Protein AF-A0A7J4FCI5-F1 (afdb_monomer)

Nearest PDB structures (foldseek):
  8age-assembly1_A  TM=7.887E-01  e=5.408E-02  Saccharomyces cerevisiae
  6gxc-assembly1_A  TM=7.044E-01  e=2.385E-02  Campylobacter lari RM2100

Solvent-accessible surface area (backbone atoms only — not comparable to full-atom values): 11255 Å² total; per-residue (Å²): 134,86,78,76,92,75,86,88,77,85,86,72,70,71,58,70,60,59,52,48,53,51,49,51,53,48,51,52,42,50,62,73,39,38,59,54,66,72,41,82,95,49,70,55,42,60,75,50,37,59,47,53,44,50,60,23,41,47,37,77,77,66,35,70,66,47,70,74,46,46,69,36,77,89,41,100,84,42,45,79,48,84,67,78,24,71,61,47,54,50,47,26,57,48,12,74,76,67,35,33,69,54,46,51,39,52,48,67,48,45,38,58,39,40,24,25,51,23,28,23,56,29,40,18,62,74,72,71,32,66,69,55,2,50,52,48,13,51,53,55,57,68,27,67,70,53,45,49,34,58,50,39,18,40,58,72,63,43,49,50,58,19,46,48,34,46,50,53,41,33,48,57,46,38,78,73,40,94,47,64,68,48,45,52,50,37,49,53,53,49,49,53,48,50,64,54,45,54,70,68,67,77,78,114

Foldseek 3Di:
DDPPPDDPDDDDDVPPVLVVLLVVQLVVLCVVLVCLQPPPPDWQAADQRVVLLCLLCVCVVVNPVVLVDLWDPPDPVIDRHLQNAPVSVVLNVVCVVPHSSNSSSVLLSLLLSLLLVLQLLQQCVVVVHNVRSSVRSVCLSPPPVLVVCSRNVVSLVSLCSNLVSVLNSLVVVVVVDPPVVSVVVSVVSVVSNCRNNVVVVVVD

Radius of gyration: 19.37 Å; Cα contacts (8 Å, |Δi|>4): 202; chains: 1; bounding box: 52×34×60 Å

Structure (mmCIF, N/CA/C/O backbone):
data_AF-A0A7J4FCI5-F1
#
_entry.id   AF-A0A7J4FCI5-F1
#
loop_
_atom_site.group_PDB
_atom_site.id
_atom_site.type_symbol
_atom_site.label_atom_id
_atom_site.label_alt_id
_atom_site.label_comp_id
_atom_site.label_asym_id
_atom_site.label_entity_id
_atom_site.label_seq_id
_atom_site.pdbx_PDB_ins_code
_atom_site.Cartn_x
_atom_site.Cartn_y
_atom_site.Cartn_z
_atom_site.occupancy
_atom_site.B_iso_or_equiv
_atom_site.auth_seq_id
_atom_site.auth_comp_id
_atom_site.auth_asym_id
_atom_site.auth_atom_id
_atom_site.pdbx_PDB_model_num
ATOM 1 N N . MET A 1 1 ? -19.396 -11.328 36.679 1.00 40.88 1 MET A N 1
ATOM 2 C CA . MET A 1 1 ? -18.803 -10.255 35.848 1.00 40.88 1 MET A CA 1
ATOM 3 C C . MET A 1 1 ? -19.646 -10.065 34.594 1.00 40.88 1 MET A C 1
ATOM 5 O O . MET A 1 1 ? -19.636 -10.922 33.721 1.00 40.88 1 MET A O 1
ATOM 9 N N . ARG A 1 2 ? -20.447 -8.994 34.538 1.00 34.03 2 ARG A N 1
ATOM 10 C CA . ARG A 1 2 ? -21.302 -8.669 33.386 1.00 34.03 2 ARG A CA 1
ATOM 11 C C . ARG A 1 2 ? -20.431 -8.062 32.281 1.00 34.03 2 ARG A C 1
ATOM 13 O O . ARG A 1 2 ? -19.994 -6.924 32.417 1.00 34.03 2 ARG A O 1
ATOM 20 N N . ARG A 1 3 ? -20.164 -8.807 31.203 1.00 40.53 3 ARG A N 1
ATOM 21 C CA . ARG A 1 3 ? -19.638 -8.223 29.960 1.00 40.53 3 ARG A CA 1
ATOM 22 C C . ARG A 1 3 ? -20.754 -7.374 29.357 1.00 40.53 3 ARG A C 1
ATOM 24 O O . ARG A 1 3 ? -21.741 -7.912 28.866 1.00 40.53 3 ARG A O 1
ATOM 31 N N . GLY A 1 4 ? -20.620 -6.055 29.479 1.00 36.16 4 GLY A N 1
ATOM 32 C CA . GLY A 1 4 ? -21.498 -5.103 28.816 1.00 36.16 4 GLY A CA 1
ATOM 33 C C . GLY A 1 4 ? -21.511 -5.385 27.318 1.00 36.16 4 GLY A C 1
ATOM 34 O O . GLY A 1 4 ? -20.468 -5.373 26.668 1.00 36.16 4 GLY A O 1
ATOM 35 N N . SER A 1 5 ? -22.697 -5.672 26.791 1.00 41.78 5 SER A N 1
ATOM 36 C CA . SER A 1 5 ? -22.960 -5.802 25.366 1.00 41.78 5 SER A CA 1
ATOM 37 C C . SER A 1 5 ? -22.882 -4.420 24.716 1.00 41.78 5 SER A C 1
ATOM 39 O O . SER A 1 5 ? -23.889 -3.744 24.515 1.00 41.78 5 SER A O 1
ATOM 41 N N . VAL A 1 6 ? -21.670 -3.982 24.410 1.00 50.53 6 VAL A N 1
ATOM 42 C CA . VAL A 1 6 ? -21.413 -2.900 23.461 1.00 50.53 6 VAL A CA 1
ATOM 43 C C . VAL A 1 6 ? -20.781 -3.570 22.246 1.00 50.53 6 VAL A C 1
ATOM 45 O O . VAL A 1 6 ? -19.964 -4.464 22.417 1.00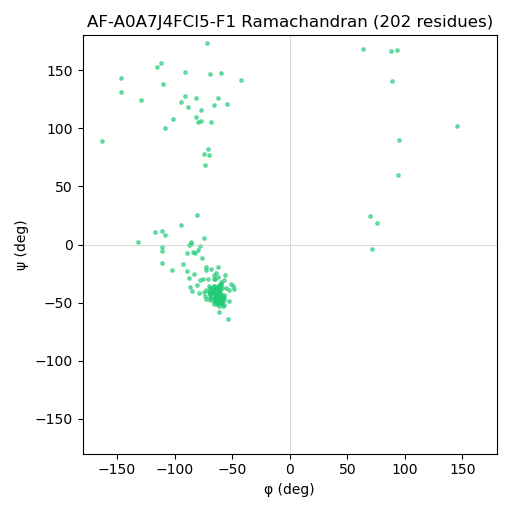 50.53 6 VAL A O 1
ATOM 48 N N . PHE A 1 7 ? -21.181 -3.159 21.042 1.00 47.22 7 PHE A N 1
ATOM 49 C CA . PHE A 1 7 ? -20.847 -3.747 19.732 1.00 47.22 7 PHE A CA 1
ATOM 50 C C . PHE A 1 7 ? -21.840 -4.772 19.173 1.00 47.22 7 PHE A C 1
ATOM 52 O O . PHE A 1 7 ? -21.499 -5.885 18.784 1.00 47.22 7 PHE A O 1
ATOM 59 N N . ARG A 1 8 ? -23.078 -4.311 18.982 1.00 41.62 8 ARG A N 1
ATOM 60 C CA . ARG A 1 8 ? -23.853 -4.665 17.788 1.00 41.62 8 ARG A CA 1
ATOM 61 C C . ARG A 1 8 ? -23.964 -3.439 16.886 1.00 41.62 8 ARG A C 1
ATOM 63 O O . ARG A 1 8 ? -24.796 -2.580 17.135 1.00 41.62 8 ARG A O 1
ATOM 70 N N . THR A 1 9 ? -23.129 -3.402 15.854 1.00 38.59 9 THR A N 1
ATOM 71 C CA . THR A 1 9 ? -23.478 -2.907 14.512 1.00 38.59 9 THR A CA 1
ATOM 72 C C . THR A 1 9 ? -22.419 -3.414 13.541 1.00 38.59 9 THR A C 1
ATOM 74 O O . THR A 1 9 ? -21.373 -2.812 13.318 1.00 38.59 9 THR A O 1
ATOM 77 N N . ILE A 1 10 ? -22.690 -4.600 13.004 1.00 48.78 10 ILE A N 1
ATOM 78 C CA . ILE A 1 10 ? -22.153 -5.045 11.724 1.00 48.78 10 ILE A CA 1
ATOM 79 C C . ILE A 1 10 ? -23.063 -4.404 10.672 1.00 48.78 10 ILE A C 1
ATOM 81 O O . ILE A 1 10 ? -24.275 -4.572 10.753 1.00 48.78 10 ILE A O 1
ATOM 85 N N . GLY A 1 11 ? -22.489 -3.683 9.708 1.00 39.09 11 GLY A N 1
ATOM 86 C CA . GLY A 1 11 ? -23.209 -3.217 8.519 1.00 39.09 11 GLY A CA 1
ATOM 87 C C . GLY A 1 11 ? -23.758 -1.798 8.636 1.00 39.09 11 GLY A C 1
ATOM 88 O O . GLY A 1 11 ? -24.892 -1.581 9.038 1.00 39.09 11 GLY A O 1
ATOM 89 N N . GLY A 1 12 ? -22.941 -0.830 8.239 1.00 39.62 12 GLY A N 1
ATOM 90 C CA . GLY A 1 12 ? -23.342 0.561 8.106 1.00 39.62 12 GLY A CA 1
ATOM 91 C C . GLY A 1 12 ? -22.174 1.443 8.483 1.00 39.62 12 GLY A C 1
ATOM 92 O O . GLY A 1 12 ? -21.897 1.616 9.668 1.00 39.62 12 GLY A O 1
ATOM 93 N N . LEU A 1 13 ? -21.487 2.000 7.482 1.00 42.88 13 LEU A N 1
ATOM 94 C CA . LEU A 1 13 ? -20.705 3.213 7.701 1.00 42.88 13 LEU A CA 1
ATOM 95 C C . LEU A 1 13 ? -21.554 4.152 8.574 1.00 42.88 13 LEU A C 1
ATOM 97 O O . LEU A 1 13 ? -22.769 4.265 8.354 1.00 42.88 13 LEU A O 1
ATOM 101 N N . ARG A 1 14 ? -20.955 4.875 9.521 1.00 53.69 14 ARG A N 1
ATOM 102 C CA . ARG A 1 14 ? -21.611 6.077 10.063 1.00 53.69 14 ARG A CA 1
ATOM 103 C C . ARG A 1 14 ? -21.585 7.118 8.929 1.00 53.69 14 ARG A C 1
ATOM 105 O O . ARG A 1 14 ? -20.723 7.994 8.872 1.00 53.69 14 ARG A O 1
ATOM 112 N N . ALA A 1 15 ? -22.492 6.922 7.966 1.00 60.19 15 ALA A N 1
ATOM 113 C CA . ALA A 1 15 ? -22.208 6.952 6.528 1.00 60.19 15 ALA A CA 1
ATOM 114 C C . ALA A 1 15 ? -21.583 8.220 5.940 1.00 60.19 15 ALA A C 1
ATOM 116 O O . ALA A 1 15 ? -20.642 8.085 5.161 1.00 60.19 15 ALA A O 1
ATOM 117 N N . PRO A 1 16 ? -22.012 9.441 6.296 1.00 73.19 16 PRO A N 1
ATOM 118 C CA . PRO A 1 16 ? -21.487 10.620 5.619 1.00 73.19 16 PRO A CA 1
ATOM 119 C C . PRO A 1 16 ? -20.122 11.050 6.157 1.00 73.19 16 PRO A C 1
ATOM 121 O O . PRO A 1 16 ? -19.283 11.535 5.406 1.00 73.19 16 PRO A O 1
ATOM 124 N N . LYS A 1 17 ? -19.875 10.888 7.462 1.00 82.31 17 LYS A N 1
ATOM 125 C CA . LYS A 1 17 ? -18.701 11.506 8.082 1.00 82.31 17 LYS A CA 1
ATOM 126 C C . LYS A 1 17 ? -17.438 10.649 7.924 1.00 82.31 17 LYS A C 1
ATOM 128 O O . LYS A 1 17 ? -16.377 11.191 7.654 1.00 82.31 17 LYS A O 1
ATOM 133 N N . GLU A 1 18 ? -17.541 9.326 8.048 1.00 84.62 18 GLU A N 1
ATOM 134 C CA . GLU A 1 18 ? -16.409 8.419 7.769 1.00 84.62 18 GLU A CA 1
ATOM 135 C C . GLU A 1 18 ? -16.018 8.460 6.288 1.00 84.62 18 GLU A C 1
ATOM 137 O O . GLU A 1 18 ? -14.836 8.521 5.964 1.00 84.62 18 GLU A O 1
ATOM 142 N N . ALA A 1 19 ? -17.009 8.515 5.391 1.00 88.56 19 ALA A N 1
ATOM 143 C CA . ALA A 1 19 ? -16.768 8.705 3.965 1.00 88.56 19 ALA A CA 1
ATOM 144 C C . ALA A 1 19 ? -16.060 10.038 3.679 1.00 88.56 19 ALA A C 1
ATOM 146 O O . ALA A 1 19 ? -15.149 10.074 2.858 1.00 88.56 19 ALA A O 1
ATOM 147 N N . LEU A 1 20 ? -16.432 11.111 4.387 1.00 92.75 20 LEU A N 1
ATOM 148 C CA . LEU A 1 20 ? -15.755 12.401 4.280 1.00 92.75 20 LEU A CA 1
ATOM 149 C C . LEU A 1 20 ? -14.287 12.317 4.723 1.00 92.75 20 LEU A C 1
ATOM 151 O O . LEU A 1 20 ? -13.424 12.804 4.000 1.00 92.75 20 LEU A O 1
ATOM 155 N N . ASP A 1 21 ? -13.982 11.670 5.853 1.00 93.38 21 ASP A N 1
ATOM 156 C CA . ASP A 1 21 ? -12.592 11.505 6.311 1.00 93.38 21 ASP A CA 1
ATOM 157 C C . ASP A 1 21 ? -11.756 10.739 5.275 1.00 93.38 21 ASP A C 1
ATOM 159 O O . ASP A 1 21 ? -10.653 11.159 4.926 1.00 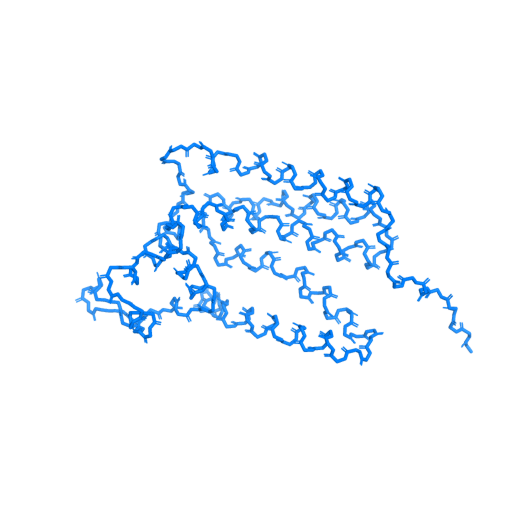93.38 21 ASP A O 1
ATOM 163 N N . ILE A 1 22 ? -12.299 9.634 4.753 1.00 93.94 22 ILE A N 1
ATOM 164 C CA . ILE A 1 22 ? -11.658 8.811 3.720 1.00 93.94 22 ILE A CA 1
ATOM 165 C C . ILE A 1 22 ? -11.445 9.625 2.441 1.00 93.94 22 ILE A C 1
ATOM 167 O O . ILE A 1 22 ? -10.365 9.561 1.851 1.00 93.94 22 ILE A O 1
ATOM 171 N N . ALA A 1 23 ? -12.440 10.409 2.020 1.00 95.38 23 ALA A N 1
ATOM 172 C CA . ALA A 1 23 ? -12.343 11.264 0.842 1.00 95.38 23 ALA A CA 1
ATOM 173 C C . ALA A 1 23 ? -11.260 12.337 1.014 1.00 95.38 23 ALA A C 1
ATOM 175 O O . ALA A 1 23 ? -10.453 12.536 0.107 1.00 95.38 23 ALA A O 1
ATOM 176 N N . ILE A 1 24 ? -11.188 12.978 2.185 1.00 96.31 24 ILE A N 1
ATOM 177 C CA . ILE A 1 24 ? -10.161 13.983 2.481 1.00 96.31 24 ILE A CA 1
ATOM 178 C C . ILE A 1 24 ? -8.768 13.342 2.505 1.00 96.31 24 ILE A C 1
ATOM 180 O O . ILE A 1 24 ? -7.857 13.868 1.870 1.00 96.31 24 ILE A O 1
ATOM 184 N N . LEU A 1 25 ? -8.591 12.195 3.170 1.00 97.06 25 LEU A N 1
ATOM 185 C CA . LEU A 1 25 ? -7.309 11.476 3.178 1.00 97.06 25 LEU A CA 1
ATOM 186 C C . LEU A 1 25 ? -6.883 11.069 1.763 1.00 97.06 25 LEU A C 1
ATOM 188 O O . LEU A 1 25 ? -5.729 11.263 1.386 1.00 97.06 25 LEU A O 1
ATOM 192 N N . SER A 1 26 ? -7.820 10.568 0.960 1.00 96.88 26 SER A N 1
ATOM 193 C CA . SER A 1 26 ? -7.559 10.191 -0.432 1.00 96.88 26 SER A CA 1
ATOM 194 C C . SER A 1 26 ? -7.152 11.401 -1.274 1.00 96.88 26 SER A C 1
ATOM 196 O O . SER A 1 26 ? -6.199 11.322 -2.049 1.00 96.88 26 SER A O 1
ATOM 198 N N . LEU A 1 27 ? -7.824 12.543 -1.088 1.00 97.00 27 LEU A N 1
ATOM 199 C CA . LEU A 1 27 ? -7.483 13.794 -1.761 1.00 97.00 27 LEU A CA 1
ATOM 200 C C . LEU A 1 27 ? -6.095 14.298 -1.347 1.00 97.00 27 LEU A C 1
ATOM 202 O O . LEU A 1 27 ? -5.318 14.708 -2.206 1.00 97.00 27 LEU A O 1
ATOM 206 N N . LEU A 1 28 ? -5.755 14.236 -0.058 1.00 96.88 28 LEU A N 1
ATOM 207 C CA . LEU A 1 28 ? -4.429 14.614 0.440 1.00 96.88 28 LEU A CA 1
ATOM 208 C C . LEU A 1 28 ? -3.329 13.750 -0.179 1.00 96.88 28 LEU A C 1
ATOM 210 O O . LEU A 1 28 ? -2.314 14.282 -0.627 1.00 96.88 28 LEU A O 1
ATOM 214 N N . VAL A 1 29 ? -3.545 12.436 -0.260 1.00 96.62 29 VAL A N 1
ATOM 215 C CA . VAL A 1 29 ? -2.613 11.514 -0.918 1.00 96.62 29 VAL A CA 1
ATOM 216 C C . VAL A 1 29 ? -2.485 11.833 -2.412 1.00 96.62 29 VAL A C 1
ATOM 218 O O . VAL A 1 29 ? -1.374 11.890 -2.935 1.00 96.62 29 VAL A O 1
ATOM 221 N N . LEU A 1 30 ? -3.592 12.124 -3.100 1.00 96.06 30 LEU A N 1
ATOM 222 C CA . LEU A 1 30 ? -3.560 12.532 -4.506 1.00 96.06 30 LEU A CA 1
ATOM 223 C C . LEU A 1 30 ? -2.774 13.838 -4.707 1.00 96.06 30 LEU A C 1
ATOM 225 O O . LEU A 1 30 ? -1.991 13.945 -5.649 1.00 96.06 30 LEU A O 1
ATOM 229 N N . VAL A 1 31 ? -2.926 14.811 -3.803 1.00 95.50 31 VAL A N 1
ATOM 230 C CA . VAL A 1 31 ? -2.144 16.057 -3.814 1.00 95.50 31 VAL A CA 1
ATOM 231 C C . VAL A 1 31 ? -0.659 15.781 -3.566 1.00 95.50 31 VAL A C 1
ATOM 233 O O . VAL A 1 31 ? 0.177 16.351 -4.270 1.00 95.50 31 VAL A O 1
ATOM 236 N N . LEU A 1 32 ? -0.326 14.896 -2.622 1.00 93.06 32 LEU A N 1
ATOM 237 C CA . LEU A 1 32 ? 1.051 14.488 -2.324 1.00 93.06 32 LEU A CA 1
ATOM 238 C C . LEU A 1 32 ? 1.721 13.841 -3.547 1.00 93.06 32 LEU A C 1
ATOM 240 O O . LEU A 1 32 ? 2.845 14.192 -3.904 1.00 93.06 32 LEU A O 1
ATOM 244 N N . CYS A 1 33 ? 1.008 12.948 -4.234 1.00 92.75 33 CYS A N 1
ATOM 245 C CA . CYS A 1 33 ? 1.514 12.207 -5.391 1.00 92.75 33 CYS A CA 1
ATOM 246 C C . CYS A 1 33 ? 1.328 12.939 -6.733 1.00 92.75 33 CYS A C 1
ATOM 248 O O . CYS A 1 33 ? 1.742 12.417 -7.770 1.00 92.75 33 CYS A O 1
ATOM 250 N N . ARG A 1 34 ? 0.741 14.147 -6.750 1.00 93.00 34 ARG A N 1
ATOM 251 C CA . ARG A 1 34 ? 0.301 14.835 -7.982 1.00 93.00 34 ARG A CA 1
ATOM 252 C C . ARG A 1 34 ? 1.390 14.954 -9.048 1.00 93.00 34 ARG A C 1
ATOM 254 O O . ARG A 1 34 ? 1.118 14.801 -10.233 1.00 93.00 34 ARG A O 1
ATOM 261 N N . ASN A 1 35 ? 2.628 15.224 -8.634 1.00 88.81 35 ASN A N 1
ATOM 262 C CA . ASN A 1 35 ? 3.726 15.436 -9.571 1.00 88.81 35 ASN A CA 1
ATOM 263 C C . ASN A 1 35 ? 4.114 14.126 -10.264 1.00 88.81 35 ASN A C 1
ATOM 265 O O . ASN A 1 35 ? 4.326 14.133 -11.468 1.00 88.81 35 ASN A O 1
ATOM 269 N N . VAL A 1 36 ? 4.144 13.010 -9.532 1.00 86.38 36 VAL A N 1
ATOM 270 C CA . VAL A 1 36 ? 4.455 11.686 -10.094 1.00 86.38 36 VAL A CA 1
ATOM 271 C C . VAL A 1 36 ? 3.323 11.191 -10.999 1.00 86.38 36 VAL A C 1
ATOM 273 O O . VAL A 1 36 ? 3.569 10.554 -12.021 1.00 86.38 36 VAL A O 1
ATOM 276 N N . LEU A 1 37 ? 2.074 11.506 -10.643 1.00 87.62 37 LEU A N 1
ATOM 277 C CA . LEU A 1 37 ? 0.895 11.085 -11.398 1.00 87.62 37 LEU A CA 1
ATOM 278 C C . LEU A 1 37 ? 0.729 11.831 -12.724 1.00 87.62 37 LEU A C 1
ATOM 280 O O . LEU A 1 37 ? 0.471 11.199 -13.749 1.00 87.62 37 LEU A O 1
ATOM 284 N N . PHE A 1 38 ? 0.856 13.160 -12.699 1.00 88.44 38 PHE A N 1
ATOM 285 C CA . PHE A 1 38 ? 0.401 14.013 -13.800 1.00 88.44 38 PHE A CA 1
ATOM 286 C C . PHE A 1 38 ? 1.521 14.684 -14.594 1.00 88.44 38 PHE A C 1
ATOM 288 O O . PHE A 1 38 ? 1.255 15.162 -15.693 1.00 88.44 38 PHE A O 1
ATOM 295 N N . ARG A 1 39 ? 2.763 14.742 -14.091 1.00 85.56 39 ARG A N 1
ATOM 296 C CA . ARG A 1 39 ? 3.874 15.295 -14.878 1.00 85.56 39 ARG A CA 1
ATOM 297 C C . ARG A 1 39 ? 4.568 14.194 -15.670 1.00 85.56 39 ARG A C 1
ATOM 299 O O . ARG A 1 39 ? 4.964 13.157 -15.136 1.00 85.56 39 ARG A O 1
ATOM 306 N N . GLU A 1 40 ? 4.717 14.424 -16.966 1.00 77.75 40 GLU A N 1
ATOM 307 C CA . GLU A 1 40 ? 5.500 13.553 -17.836 1.00 77.75 40 GLU A CA 1
ATOM 308 C C . GLU A 1 40 ? 6.993 13.650 -17.511 1.00 77.75 40 GLU A C 1
ATOM 310 O O . GLU A 1 40 ? 7.479 14.685 -17.060 1.00 77.75 40 GLU A O 1
ATOM 315 N N . GLY A 1 41 ? 7.710 12.537 -17.679 1.00 71.69 41 GLY A N 1
ATOM 316 C CA . GLY A 1 41 ? 9.152 12.459 -17.429 1.00 71.69 41 GLY A CA 1
ATOM 317 C C . GLY A 1 41 ? 9.587 12.515 -15.959 1.00 71.69 41 GLY A C 1
ATOM 318 O O . GLY A 1 41 ? 10.772 12.349 -15.689 1.00 71.69 41 GLY A O 1
ATOM 319 N N . ILE A 1 42 ? 8.671 12.711 -15.001 1.00 75.69 42 ILE A N 1
ATOM 320 C CA . ILE A 1 42 ? 9.007 12.687 -13.572 1.00 75.69 42 ILE A CA 1
ATOM 321 C C . ILE A 1 42 ? 8.909 11.264 -13.029 1.00 75.69 42 ILE A C 1
ATOM 323 O O . ILE A 1 42 ? 7.830 10.670 -12.986 1.00 75.69 42 ILE A O 1
ATOM 327 N N . PHE A 1 43 ? 10.044 10.765 -12.548 1.00 73.75 43 PHE A N 1
ATOM 328 C CA . PHE A 1 43 ? 10.149 9.563 -11.732 1.00 73.75 43 PHE A CA 1
ATOM 329 C C . PHE A 1 43 ? 10.569 9.939 -10.316 1.00 73.75 43 PHE A C 1
ATOM 331 O O . PHE A 1 43 ? 11.165 10.997 -10.092 1.00 73.75 43 PHE A O 1
ATOM 338 N N . LEU A 1 44 ? 10.241 9.074 -9.357 1.00 81.94 44 LEU A N 1
ATOM 339 C CA . LEU A 1 44 ? 10.858 9.157 -8.041 1.00 81.94 44 LEU A CA 1
ATOM 340 C C . LEU A 1 44 ? 12.372 8.992 -8.200 1.00 81.94 44 LEU A C 1
ATOM 342 O O . LEU A 1 44 ? 12.836 8.308 -9.117 1.00 81.94 44 LEU A O 1
ATOM 346 N N . THR A 1 45 ? 13.136 9.661 -7.343 1.00 79.75 45 THR A N 1
ATOM 347 C CA . THR A 1 45 ? 14.591 9.501 -7.345 1.00 79.75 45 THR A CA 1
ATOM 348 C C . THR A 1 45 ? 14.955 8.126 -6.778 1.00 79.75 45 THR A C 1
ATOM 350 O O . THR A 1 45 ? 14.083 7.390 -6.326 1.00 79.75 45 THR A O 1
ATOM 353 N N . GLY A 1 46 ? 16.238 7.763 -6.824 1.00 79.38 46 GLY A N 1
ATOM 354 C CA . GLY A 1 46 ? 16.727 6.476 -6.321 1.00 79.38 46 GLY A CA 1
ATOM 355 C C . GLY A 1 46 ? 16.795 5.374 -7.381 1.00 79.38 46 GLY A C 1
ATOM 356 O O . GLY A 1 46 ? 16.309 5.511 -8.503 1.00 79.38 46 GLY A O 1
ATOM 357 N N . THR A 1 47 ? 17.469 4.282 -7.030 1.00 77.88 47 THR A N 1
ATOM 358 C CA . THR A 1 47 ? 17.757 3.146 -7.924 1.00 77.88 47 THR A CA 1
ATOM 359 C C . THR A 1 47 ? 16.600 2.155 -8.031 1.00 77.88 47 THR A C 1
ATOM 361 O O . THR A 1 47 ? 16.452 1.476 -9.046 1.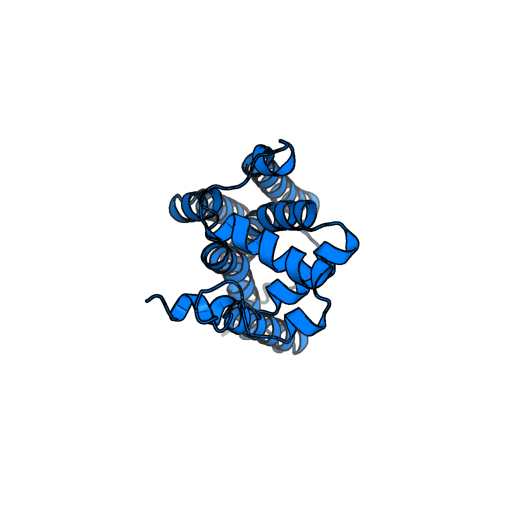00 77.88 47 THR A O 1
ATOM 364 N N . ASP A 1 48 ? 15.754 2.104 -7.005 1.00 77.50 48 ASP A N 1
ATOM 365 C CA . ASP A 1 48 ? 14.681 1.117 -6.863 1.00 77.50 48 ASP A CA 1
ATOM 366 C C . ASP A 1 48 ? 13.469 1.459 -7.748 1.00 77.50 48 ASP A C 1
ATOM 368 O O . ASP A 1 48 ? 12.772 0.574 -8.250 1.00 77.50 48 ASP A O 1
ATOM 372 N N . ALA A 1 49 ? 13.234 2.752 -7.990 1.00 80.00 49 ALA A N 1
ATOM 373 C CA . ALA A 1 49 ? 12.140 3.237 -8.825 1.00 80.00 49 ALA A CA 1
ATOM 374 C C . ALA A 1 49 ? 12.259 2.771 -10.293 1.00 80.00 49 ALA A C 1
ATOM 376 O O . ALA A 1 49 ? 11.312 2.156 -10.799 1.00 80.00 49 ALA A O 1
ATOM 377 N N . PRO A 1 50 ? 13.406 2.959 -10.978 1.00 81.12 50 PRO A N 1
ATOM 378 C CA . PRO A 1 50 ? 13.642 2.356 -12.288 1.00 81.12 50 PRO A CA 1
ATOM 379 C C . PRO A 1 50 ? 13.590 0.826 -12.266 1.00 81.12 50 PRO A C 1
ATOM 381 O O . PRO A 1 50 ? 13.103 0.229 -13.226 1.00 81.12 50 PRO A O 1
ATOM 384 N N . ALA A 1 51 ? 14.050 0.185 -11.184 1.00 80.50 51 ALA A N 1
ATOM 385 C CA . ALA A 1 51 ? 14.074 -1.273 -11.083 1.00 80.50 51 ALA A CA 1
ATOM 386 C C . ALA A 1 51 ? 12.668 -1.880 -11.195 1.00 80.50 51 ALA A C 1
ATOM 388 O O . ALA A 1 51 ? 12.482 -2.824 -11.959 1.00 80.50 51 ALA A O 1
ATOM 389 N N . ILE A 1 52 ? 11.657 -1.300 -10.533 1.00 80.44 52 ILE A N 1
ATOM 390 C CA . ILE A 1 52 ? 10.258 -1.757 -10.656 1.00 80.44 52 ILE A CA 1
ATOM 391 C C . ILE A 1 52 ? 9.730 -1.619 -12.086 1.00 80.44 52 ILE A C 1
ATOM 393 O O . ILE A 1 52 ? 9.021 -2.500 -12.586 1.00 80.44 52 ILE A O 1
ATOM 397 N N . LEU A 1 53 ? 10.066 -0.525 -12.767 1.00 82.50 53 LEU A N 1
ATOM 398 C CA . LEU A 1 53 ? 9.622 -0.304 -14.140 1.00 82.50 53 LEU A CA 1
ATOM 399 C C . LEU A 1 53 ? 10.287 -1.287 -15.115 1.00 82.50 53 LEU A C 1
ATOM 401 O O . LEU A 1 53 ? 9.628 -1.849 -15.991 1.00 82.50 53 LEU A O 1
ATOM 405 N N . VAL A 1 54 ? 11.581 -1.546 -14.933 1.00 80.25 54 VAL A N 1
ATOM 406 C CA . VAL A 1 54 ? 12.319 -2.559 -15.695 1.00 80.25 54 VAL A CA 1
ATOM 407 C C . VAL A 1 54 ? 11.732 -3.947 -15.432 1.00 80.25 54 VAL A C 1
ATOM 409 O O . VAL A 1 54 ? 11.348 -4.637 -16.371 1.00 80.25 54 VAL A O 1
ATOM 412 N N . LEU A 1 55 ? 11.548 -4.327 -14.171 1.00 77.31 55 LEU A N 1
ATOM 413 C CA . LEU A 1 55 ? 10.981 -5.619 -13.781 1.00 77.31 55 LEU A CA 1
ATOM 414 C C . LEU A 1 55 ? 9.602 -5.879 -14.362 1.00 77.31 55 LEU A C 1
ATOM 416 O O . LEU A 1 55 ? 9.344 -6.955 -14.886 1.00 77.31 55 LEU A O 1
ATOM 420 N N . SER A 1 56 ? 8.728 -4.883 -14.299 1.00 77.56 56 SER A N 1
ATOM 421 C CA . SER A 1 56 ? 7.370 -5.014 -14.816 1.00 77.56 56 SER A CA 1
ATOM 422 C C . SER A 1 56 ? 7.292 -4.934 -16.347 1.00 77.56 56 SER A C 1
ATOM 424 O O . SER A 1 56 ? 6.252 -5.261 -16.917 1.00 77.56 56 SER A O 1
ATOM 426 N N . SER A 1 57 ? 8.377 -4.534 -17.027 1.00 78.31 57 SER A N 1
ATOM 427 C CA . SER A 1 57 ? 8.464 -4.471 -18.493 1.00 78.31 57 SER A CA 1
ATOM 428 C C . SER A 1 57 ? 9.242 -5.632 -19.134 1.00 78.31 57 SER A C 1
ATOM 430 O O . SER A 1 57 ? 9.022 -5.942 -20.307 1.00 78.31 57 SER A O 1
ATOM 432 N N . LEU A 1 58 ? 10.123 -6.311 -18.395 1.00 77.25 58 LEU A N 1
ATOM 433 C CA . LEU A 1 58 ? 10.939 -7.419 -18.908 1.00 77.25 58 LEU A CA 1
ATOM 434 C C . LEU A 1 58 ? 10.117 -8.637 -19.371 1.00 77.25 58 LEU A C 1
ATOM 436 O O . LEU A 1 58 ? 10.372 -9.116 -20.476 1.00 77.25 58 LEU A O 1
ATOM 440 N N . PRO A 1 59 ? 9.079 -9.088 -18.648 1.00 74.31 59 PRO A N 1
ATOM 441 C CA . PRO A 1 59 ? 8.202 -10.171 -19.102 1.00 74.31 59 PRO A CA 1
ATOM 442 C C . PRO A 1 59 ? 7.402 -9.824 -20.359 1.00 74.31 59 PRO A C 1
ATOM 444 O O . PRO A 1 59 ? 7.009 -10.708 -21.111 1.00 74.31 59 PRO A O 1
ATOM 447 N N . ILE A 1 60 ? 7.172 -8.533 -20.628 1.00 74.12 60 ILE A N 1
ATOM 448 C CA . ILE A 1 60 ? 6.566 -8.076 -21.890 1.00 74.12 60 ILE A CA 1
ATOM 449 C C . ILE A 1 60 ? 7.504 -8.357 -23.067 1.00 74.12 60 ILE A C 1
ATOM 451 O O . ILE A 1 60 ? 7.050 -8.685 -24.157 1.00 74.12 60 ILE A O 1
ATOM 455 N N . ARG A 1 61 ? 8.817 -8.234 -22.847 1.00 77.44 61 ARG A N 1
ATOM 456 C CA . ARG A 1 61 ? 9.841 -8.430 -23.880 1.00 77.44 61 ARG A CA 1
ATOM 457 C C . ARG A 1 61 ? 10.270 -9.887 -24.032 1.00 77.44 61 ARG A C 1
ATOM 459 O O . ARG A 1 61 ? 10.545 -10.310 -25.147 1.00 77.44 61 ARG A O 1
ATOM 466 N N . HIS A 1 62 ? 10.339 -10.624 -22.926 1.00 78.44 62 HIS A N 1
ATOM 467 C CA . HIS A 1 62 ? 10.924 -11.970 -22.864 1.00 78.44 62 HIS A CA 1
ATOM 468 C C . HIS A 1 62 ? 9.903 -13.092 -22.622 1.00 78.44 62 HIS A C 1
ATOM 470 O O . HIS A 1 62 ? 10.281 -14.259 -22.604 1.00 78.44 62 HIS A O 1
ATOM 476 N 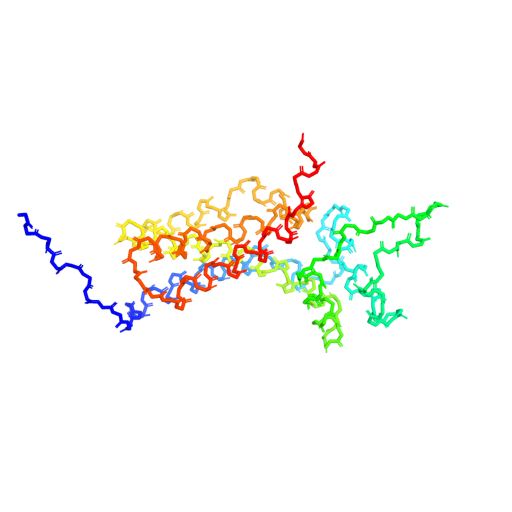N . GLY A 1 63 ? 8.620 -12.762 -22.449 1.00 77.31 63 GLY A N 1
ATOM 477 C CA . GLY A 1 63 ? 7.549 -13.719 -22.152 1.00 77.31 63 GLY A CA 1
ATOM 478 C C . GLY A 1 63 ? 7.356 -13.996 -20.654 1.00 77.31 63 GLY A C 1
ATOM 479 O O . GLY A 1 63 ? 8.190 -13.647 -19.818 1.00 77.31 63 GLY A O 1
ATOM 480 N N . TRP A 1 64 ? 6.232 -14.638 -20.303 1.00 74.69 64 TRP A N 1
ATOM 481 C CA . TRP A 1 64 ? 5.893 -15.012 -18.916 1.00 74.69 64 TRP A CA 1
ATOM 482 C C . TRP A 1 64 ? 6.895 -15.986 -18.294 1.00 74.69 64 TRP A C 1
ATOM 484 O O . TRP A 1 64 ? 7.084 -15.956 -17.083 1.00 74.69 64 TRP A O 1
ATOM 494 N N . GLU A 1 65 ? 7.560 -16.804 -19.114 1.00 77.19 65 GLU A N 1
ATOM 495 C CA . GLU A 1 65 ? 8.643 -17.719 -18.724 1.00 77.19 65 GLU A CA 1
ATOM 496 C C . GLU A 1 65 ? 9.700 -16.982 -17.882 1.00 77.19 65 GLU A C 1
ATOM 498 O O . GLU A 1 65 ? 10.254 -17.511 -16.920 1.00 77.19 65 GLU A O 1
ATOM 503 N N . TRP A 1 66 ? 9.944 -15.709 -18.216 1.00 73.94 66 TRP A N 1
ATOM 504 C CA . TRP A 1 66 ? 10.920 -14.866 -17.540 1.00 73.94 66 TRP A CA 1
ATOM 5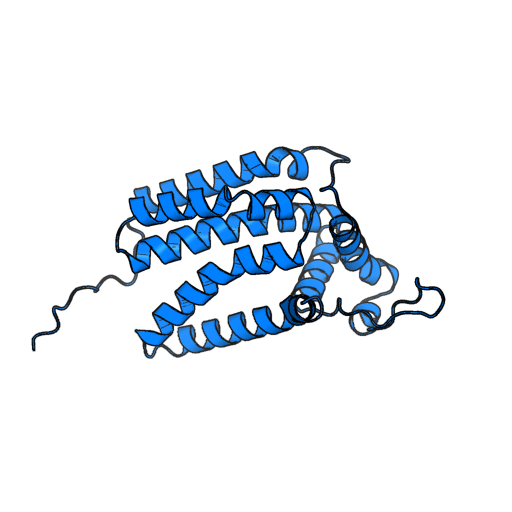05 C C . TRP A 1 66 ? 10.536 -14.566 -16.084 1.00 73.94 66 TRP A C 1
ATOM 507 O O . TRP A 1 66 ? 11.416 -14.383 -15.254 1.00 73.94 66 TRP A O 1
ATOM 517 N N . LEU A 1 67 ? 9.242 -14.590 -15.740 1.00 70.81 67 LEU A N 1
ATOM 518 C CA . LEU A 1 67 ? 8.767 -14.473 -14.355 1.00 70.81 67 LEU A CA 1
ATOM 519 C C . LEU A 1 67 ? 9.029 -15.731 -13.516 1.00 70.81 67 LEU A C 1
ATOM 521 O O . LEU A 1 67 ? 8.969 -15.678 -12.288 1.00 70.81 67 LEU A O 1
ATOM 525 N N . LEU A 1 68 ? 9.253 -16.870 -14.172 1.00 73.75 68 LEU A N 1
ATOM 526 C CA . LEU A 1 68 ? 9.643 -18.123 -13.524 1.00 73.75 68 LEU A CA 1
ATOM 527 C C . LEU A 1 68 ? 11.166 -18.283 -13.475 1.00 73.75 68 LEU A C 1
ATOM 529 O O . LEU A 1 68 ? 11.685 -19.078 -12.694 1.00 73.75 68 LEU A O 1
ATOM 533 N N . SER A 1 69 ? 11.888 -17.510 -14.288 1.00 74.00 69 SER A N 1
ATOM 534 C CA . SER A 1 69 ? 13.340 -17.444 -14.259 1.00 74.00 69 SER A CA 1
ATOM 535 C C . SER A 1 69 ? 13.806 -16.506 -13.152 1.00 74.00 69 SER A C 1
ATOM 537 O O . SER A 1 69 ? 13.744 -15.285 -13.272 1.00 74.00 69 SER A O 1
ATOM 539 N N . ASN A 1 70 ? 14.402 -17.073 -12.108 1.00 74.50 70 ASN A N 1
ATOM 540 C CA . ASN A 1 70 ? 15.161 -16.285 -11.138 1.00 74.50 70 ASN A CA 1
ATOM 541 C C . ASN A 1 70 ? 16.525 -15.843 -11.693 1.00 74.50 70 ASN A C 1
ATOM 543 O O . ASN A 1 70 ? 17.318 -15.292 -10.949 1.00 74.50 70 ASN A O 1
ATOM 547 N N . TRP A 1 71 ? 16.859 -16.074 -12.965 1.00 78.62 71 TRP A N 1
ATOM 548 C CA . TRP A 1 71 ? 18.163 -15.702 -13.518 1.00 78.62 71 TRP A CA 1
ATOM 549 C C . TRP A 1 71 ? 18.136 -14.335 -14.206 1.00 78.62 71 TRP A C 1
ATOM 551 O O . TRP A 1 71 ? 17.390 -14.125 -15.164 1.00 78.62 71 TRP A O 1
ATOM 561 N N . TRP A 1 72 ? 18.993 -13.417 -13.754 1.00 76.81 72 TRP A N 1
ATOM 562 C CA . TRP A 1 72 ? 19.216 -12.114 -14.377 1.00 76.81 72 TRP A CA 1
ATOM 563 C C . TRP A 1 72 ? 20.502 -12.108 -15.209 1.00 76.81 72 TRP A C 1
ATOM 565 O O . TRP A 1 72 ? 21.590 -12.043 -14.636 1.00 76.81 72 TRP A O 1
ATOM 575 N N . PRO A 1 73 ? 20.407 -12.095 -16.552 1.00 76.38 73 PRO A N 1
ATOM 576 C CA . PRO A 1 73 ? 21.576 -12.163 -17.429 1.00 76.38 73 PRO A CA 1
ATOM 577 C C . PRO A 1 73 ? 22.303 -10.819 -17.598 1.00 76.38 73 PRO A C 1
ATOM 579 O O . PRO A 1 73 ? 23.325 -10.761 -18.269 1.00 76.38 73 PRO A O 1
ATOM 582 N N . TYR A 1 74 ? 21.778 -9.728 -17.028 1.00 76.62 74 TYR A N 1
ATOM 583 C CA . TYR A 1 74 ? 22.318 -8.373 -17.203 1.00 76.62 74 TYR A CA 1
ATOM 584 C C . TYR A 1 74 ? 23.506 -8.043 -16.284 1.00 76.62 74 TYR A C 1
ATOM 586 O O . TYR A 1 74 ? 24.123 -6.992 -16.438 1.00 76.62 74 TYR A O 1
ATOM 594 N N . TYR A 1 75 ? 23.837 -8.930 -15.343 1.00 78.56 75 TYR A N 1
ATOM 595 C CA . TYR A 1 75 ? 25.060 -8.851 -14.541 1.00 78.56 75 TYR A CA 1
ATOM 596 C C . TYR A 1 75 ? 26.188 -9.631 -15.224 1.00 78.56 75 TYR A C 1
ATOM 598 O O . TYR A 1 75 ? 25.929 -10.652 -15.855 1.00 78.56 75 TYR A O 1
ATOM 606 N N . SER A 1 76 ? 27.446 -9.204 -15.056 1.00 81.56 76 SER A N 1
ATOM 607 C CA . SER A 1 76 ? 28.604 -9.796 -15.754 1.00 81.56 76 SER A CA 1
ATOM 608 C C . SER A 1 76 ? 28.784 -11.306 -15.543 1.00 81.56 76 SER A C 1
ATOM 610 O O . SER A 1 76 ? 29.348 -11.971 -16.403 1.00 81.56 76 SER A O 1
ATOM 612 N N . LEU A 1 77 ? 28.308 -11.851 -14.418 1.00 87.62 77 LEU A N 1
ATOM 613 C CA . LEU A 1 77 ? 28.301 -13.292 -14.116 1.00 87.62 77 LEU A CA 1
ATOM 614 C C . LEU A 1 77 ? 26.878 -13.854 -13.970 1.00 87.62 77 LEU A C 1
ATOM 616 O O . LEU A 1 77 ? 26.689 -14.976 -13.509 1.00 87.62 77 LEU A O 1
ATOM 620 N N . GLY A 1 78 ? 25.881 -13.052 -14.337 1.00 80.38 78 GLY A N 1
ATOM 621 C CA . GLY A 1 78 ? 24.496 -13.229 -13.942 1.00 80.38 78 GLY A CA 1
ATOM 622 C C . GLY A 1 78 ? 24.270 -13.093 -12.436 1.00 80.38 78 GLY A C 1
ATOM 623 O O . GLY A 1 78 ? 25.199 -13.002 -11.634 1.00 80.38 78 GLY A O 1
ATOM 624 N N . HIS A 1 79 ? 23.003 -13.005 -12.050 1.00 81.94 79 HIS A N 1
ATOM 625 C CA . HIS A 1 79 ? 22.595 -12.883 -10.655 1.00 81.94 79 HIS A CA 1
ATOM 626 C C . HIS A 1 79 ? 21.266 -13.603 -10.444 1.00 81.94 79 HIS A C 1
ATOM 628 O O . HIS A 1 79 ? 20.403 -13.581 -11.323 1.00 81.94 79 HIS A O 1
ATOM 634 N N . LEU A 1 80 ? 21.094 -14.237 -9.283 1.00 77.69 80 LEU A N 1
ATOM 635 C CA . LEU A 1 80 ? 19.793 -14.758 -8.891 1.00 77.69 80 LEU A CA 1
ATOM 636 C C . LEU A 1 80 ? 18.920 -13.597 -8.419 1.00 77.69 80 LEU A C 1
ATOM 638 O O . LEU A 1 80 ? 19.225 -12.929 -7.443 1.00 77.69 80 LEU A O 1
ATOM 642 N N . SER A 1 81 ? 17.840 -13.350 -9.143 1.00 72.06 81 SER A N 1
ATOM 643 C CA . SER A 1 81 ? 16.842 -12.349 -8.830 1.00 72.06 81 SER A CA 1
ATOM 644 C C . SER A 1 81 ? 16.108 -12.710 -7.550 1.00 72.06 81 SER A C 1
ATOM 646 O O . SER A 1 81 ? 15.394 -13.707 -7.488 1.00 72.06 81 SER A O 1
ATOM 648 N N . GLU A 1 82 ? 16.195 -11.832 -6.563 1.00 68.94 82 GLU A N 1
ATOM 649 C CA . GLU A 1 82 ? 15.324 -11.871 -5.388 1.00 68.94 82 GLU A CA 1
ATOM 650 C C . GLU A 1 82 ? 13.924 -11.300 -5.699 1.00 68.94 82 GLU A C 1
ATOM 652 O O . GLU A 1 82 ? 13.034 -11.266 -4.855 1.00 68.94 82 GLU A O 1
ATOM 657 N N . TRP A 1 83 ? 13.689 -10.834 -6.928 1.00 64.94 83 TRP A N 1
ATOM 658 C CA . TRP A 1 83 ? 12.521 -10.030 -7.283 1.00 64.94 83 TRP A CA 1
ATOM 659 C C . TRP A 1 83 ? 11.276 -10.851 -7.641 1.00 64.94 83 TRP A C 1
ATOM 661 O O . TRP A 1 83 ? 10.237 -10.263 -7.955 1.00 64.94 83 TRP A O 1
ATOM 671 N N . ALA A 1 84 ? 11.336 -12.183 -7.567 1.00 70.88 84 ALA A N 1
ATOM 672 C CA . ALA A 1 84 ? 10.189 -13.071 -7.747 1.00 70.88 84 ALA A CA 1
ATOM 673 C C . ALA A 1 84 ? 9.270 -13.035 -6.512 1.00 70.88 84 ALA A C 1
ATOM 675 O O . ALA A 1 84 ? 9.283 -13.917 -5.657 1.00 70.88 84 ALA A O 1
ATOM 676 N N . SER A 1 85 ? 8.462 -11.977 -6.413 1.00 77.44 85 SER A N 1
ATOM 677 C CA . SER A 1 85 ? 7.469 -11.796 -5.351 1.00 77.44 85 SER A CA 1
ATOM 678 C C . SER A 1 85 ? 6.042 -11.804 -5.912 1.00 77.44 85 SER A C 1
ATOM 680 O O . SER A 1 85 ? 5.844 -11.379 -7.054 1.00 77.44 85 SER A O 1
ATOM 682 N N . PRO A 1 86 ? 5.019 -12.202 -5.125 1.00 81.94 86 PRO A N 1
ATOM 683 C CA . PRO A 1 86 ? 3.609 -12.084 -5.510 1.00 81.94 86 PRO A CA 1
ATOM 684 C C . PRO A 1 86 ? 3.240 -10.696 -6.048 1.00 81.94 86 PRO A C 1
ATOM 686 O O . PRO A 1 86 ? 2.499 -10.581 -7.024 1.00 81.94 86 PRO A O 1
ATOM 689 N N . LEU A 1 87 ? 3.802 -9.638 -5.452 1.00 82.12 87 LEU A N 1
ATOM 690 C CA . LEU A 1 87 ? 3.610 -8.269 -5.917 1.00 82.12 87 LEU A CA 1
ATOM 691 C C . LEU A 1 87 ? 4.220 -8.045 -7.307 1.00 82.12 87 LEU A C 1
ATOM 693 O O . LEU A 1 87 ? 3.572 -7.443 -8.157 1.00 82.12 87 LEU A O 1
ATOM 697 N N . SER A 1 88 ? 5.421 -8.557 -7.573 1.00 80.12 88 SER A N 1
ATOM 698 C CA . SER A 1 88 ? 6.068 -8.455 -8.889 1.00 80.12 88 SER A CA 1
ATOM 699 C C . SER A 1 88 ? 5.254 -9.149 -9.988 1.00 80.12 88 SER A C 1
ATOM 701 O O . SER A 1 88 ? 5.120 -8.599 -11.085 1.00 80.12 88 SER A O 1
ATOM 703 N N . TYR A 1 89 ? 4.658 -10.314 -9.695 1.00 83.31 89 TYR A N 1
ATOM 704 C CA . TYR A 1 89 ? 3.749 -11.003 -10.622 1.00 83.31 89 TYR A CA 1
ATOM 705 C C . TYR A 1 89 ? 2.508 -10.157 -10.919 1.00 83.31 89 TYR A C 1
ATOM 707 O O . TYR A 1 89 ? 2.147 -9.979 -12.082 1.00 83.31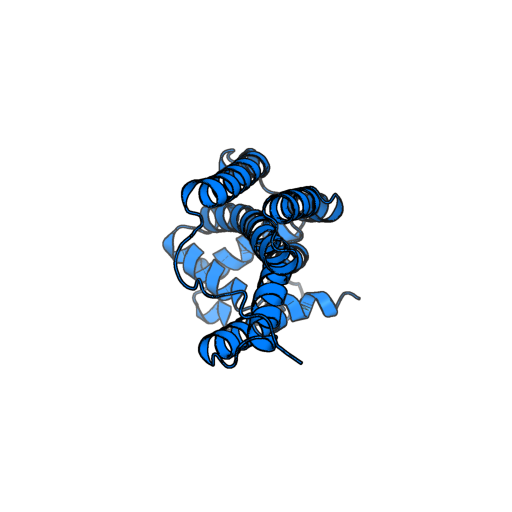 89 TYR A O 1
ATOM 715 N N . LEU A 1 90 ? 1.889 -9.583 -9.882 1.00 86.81 90 LEU A N 1
ATOM 716 C CA . LEU A 1 90 ? 0.725 -8.711 -10.039 1.00 86.81 90 LEU A CA 1
ATOM 717 C C . LEU A 1 90 ? 1.059 -7.463 -10.865 1.00 86.81 90 LEU A C 1
ATOM 719 O O . LEU A 1 90 ? 0.340 -7.145 -11.810 1.00 86.81 90 LEU A O 1
ATOM 723 N N . LEU A 1 91 ? 2.150 -6.765 -10.536 1.00 87.31 91 LEU A N 1
ATOM 724 C CA . LEU A 1 91 ? 2.565 -5.563 -11.261 1.00 87.31 91 LEU A CA 1
ATOM 725 C C . LEU A 1 91 ? 2.874 -5.880 -12.723 1.00 87.31 91 LEU A C 1
ATOM 727 O O . LEU A 1 91 ? 2.460 -5.135 -13.601 1.00 87.31 91 LEU A O 1
ATOM 731 N N . THR A 1 92 ? 3.528 -7.006 -13.001 1.00 86.19 92 THR A N 1
ATOM 732 C CA . THR A 1 92 ? 3.777 -7.446 -14.379 1.00 86.19 92 THR A CA 1
ATOM 733 C C . THR A 1 92 ? 2.480 -7.711 -15.134 1.00 86.19 92 THR A C 1
ATOM 735 O O . THR A 1 92 ? 2.309 -7.220 -16.250 1.00 86.19 92 THR A O 1
ATOM 738 N N . PHE A 1 93 ? 1.559 -8.466 -14.532 1.00 87.12 93 PHE A N 1
ATOM 739 C CA . PHE A 1 93 ? 0.273 -8.768 -15.149 1.00 87.12 93 PHE A CA 1
ATOM 740 C C . PHE A 1 93 ? -0.495 -7.484 -15.490 1.00 87.12 93 PHE A C 1
ATOM 742 O O . PHE A 1 93 ? -0.979 -7.324 -16.608 1.00 87.12 93 PHE A O 1
ATOM 749 N N . LEU A 1 94 ? -0.538 -6.521 -14.565 1.00 89.75 94 LEU A N 1
ATOM 750 C CA . LEU A 1 94 ? -1.151 -5.218 -14.822 1.00 89.75 94 LEU A CA 1
ATOM 751 C C . LEU A 1 94 ? -0.408 -4.447 -15.923 1.00 89.75 94 LEU A C 1
ATOM 753 O O . LEU A 1 94 ? -1.042 -3.795 -16.754 1.00 89.75 94 LEU A O 1
ATOM 757 N N . SER A 1 95 ? 0.923 -4.541 -15.970 1.00 89.38 95 SER A N 1
ATOM 758 C CA . SER A 1 95 ? 1.740 -3.854 -16.973 1.00 89.38 95 SER A CA 1
ATOM 759 C C . SER A 1 95 ? 1.487 -4.376 -18.382 1.00 89.38 95 SER A C 1
ATOM 761 O O . SER A 1 95 ? 1.567 -3.594 -19.327 1.00 89.38 95 SER A O 1
ATOM 763 N N . TRP A 1 96 ? 1.112 -5.647 -18.538 1.00 86.25 96 TRP A N 1
ATOM 764 C CA . TRP A 1 96 ? 0.624 -6.180 -19.814 1.00 86.25 96 TRP A CA 1
ATOM 765 C C . TRP A 1 96 ? -0.699 -5.574 -20.259 1.00 86.25 96 TRP A C 1
ATOM 767 O O . TRP A 1 96 ? -0.897 -5.364 -21.451 1.00 86.25 96 TRP A O 1
ATOM 777 N N . MET A 1 97 ? -1.597 -5.281 -19.321 1.00 88.88 97 MET A N 1
ATOM 778 C CA . MET A 1 97 ? -2.925 -4.769 -19.655 1.00 88.88 97 MET A CA 1
ATOM 779 C C . MET A 1 97 ? -2.907 -3.279 -20.000 1.00 88.88 97 MET A C 1
ATOM 781 O O . MET A 1 97 ? -3.610 -2.857 -20.915 1.00 88.88 97 MET A O 1
ATOM 785 N N . VAL A 1 98 ? -2.145 -2.474 -19.250 1.00 90.50 98 VAL A N 1
ATOM 786 C CA . VAL A 1 98 ? -2.238 -1.001 -19.322 1.00 90.50 98 VAL A CA 1
ATOM 787 C C . VAL A 1 98 ? -0.894 -0.277 -19.460 1.00 90.50 98 VAL A C 1
ATOM 789 O O . VAL A 1 98 ? -0.857 0.952 -19.509 1.00 90.50 98 VAL A O 1
ATOM 792 N N . GLY A 1 99 ? 0.213 -1.018 -19.541 1.00 88.38 99 GLY A N 1
ATOM 793 C CA . GLY A 1 99 ? 1.566 -0.480 -19.679 1.00 88.38 99 GLY A CA 1
ATOM 794 C C . GLY A 1 99 ? 2.264 -0.188 -18.345 1.00 88.38 99 GLY A C 1
ATOM 795 O O . GLY A 1 99 ? 1.677 0.346 -17.402 1.00 88.38 99 GLY A O 1
ATOM 796 N N . ALA A 1 100 ? 3.567 -0.485 -18.290 1.00 87.00 100 ALA A N 1
ATOM 797 C CA . ALA A 1 100 ? 4.381 -0.391 -17.072 1.00 87.00 100 ALA A CA 1
ATOM 798 C C . ALA A 1 100 ? 4.435 1.012 -16.449 1.00 87.00 100 ALA A C 1
ATOM 800 O O . ALA A 1 100 ? 4.446 1.153 -15.228 1.00 87.00 100 ALA A O 1
ATOM 801 N N . GLN A 1 101 ? 4.403 2.059 -17.277 1.00 87.62 101 GLN A N 1
ATOM 802 C CA . GLN A 1 101 ? 4.424 3.441 -16.797 1.00 87.62 101 GLN A CA 1
ATOM 803 C C . GLN A 1 101 ? 3.184 3.782 -15.962 1.00 87.62 101 GLN A C 1
ATOM 805 O O . GLN A 1 101 ? 3.296 4.402 -14.902 1.00 87.62 101 GLN A O 1
ATOM 810 N N . LEU A 1 102 ? 1.995 3.390 -16.433 1.00 89.00 102 LEU A N 1
ATOM 811 C CA . LEU A 1 102 ? 0.753 3.662 -15.716 1.00 89.00 102 LEU A CA 1
ATOM 812 C C . LEU A 1 102 ? 0.682 2.831 -14.435 1.00 89.00 102 LEU A C 1
ATOM 814 O O . LEU A 1 102 ? 0.347 3.369 -13.381 1.00 89.00 102 LEU A O 1
ATOM 818 N N . VAL A 1 103 ? 1.066 1.555 -14.502 1.00 90.94 103 VAL A N 1
ATOM 819 C CA . VAL A 1 103 ? 1.121 0.676 -13.326 1.00 90.94 103 VAL A CA 1
ATOM 820 C C . VAL A 1 103 ? 2.043 1.235 -12.254 1.00 90.94 103 VAL A C 1
ATOM 822 O O . VAL A 1 103 ? 1.640 1.306 -11.096 1.00 90.94 103 VAL A O 1
ATOM 825 N N . TYR A 1 104 ? 3.235 1.703 -12.626 1.00 89.00 104 TYR A N 1
ATOM 826 C CA . TYR A 1 104 ? 4.158 2.333 -11.687 1.00 89.00 104 TYR A CA 1
ATOM 827 C C . TYR A 1 104 ? 3.532 3.557 -10.999 1.00 89.00 104 TYR A C 1
ATOM 829 O O . TYR A 1 104 ? 3.578 3.676 -9.775 1.00 89.00 104 TYR A O 1
ATOM 837 N N . ARG A 1 105 ? 2.876 4.443 -11.760 1.00 90.62 105 ARG A N 1
ATOM 838 C CA . ARG A 1 105 ? 2.194 5.626 -11.205 1.00 90.62 105 ARG A CA 1
ATOM 839 C C . ARG A 1 105 ? 1.073 5.252 -10.236 1.00 90.62 105 ARG A C 1
ATOM 841 O O . ARG A 1 105 ? 0.975 5.835 -9.156 1.00 90.62 105 ARG A O 1
ATOM 848 N N . LEU A 1 106 ? 0.249 4.273 -10.606 1.00 92.00 106 LEU A N 1
ATOM 849 C CA . LEU A 1 106 ? -0.828 3.771 -9.753 1.00 92.00 106 LEU A CA 1
ATOM 850 C C . LEU A 1 106 ? -0.280 3.093 -8.497 1.00 92.00 106 LEU A C 1
ATOM 852 O O . LEU A 1 106 ? -0.832 3.282 -7.419 1.00 92.00 106 LEU A O 1
ATOM 856 N N . TYR A 1 107 ? 0.824 2.362 -8.615 1.00 91.31 107 TYR A N 1
ATOM 857 C CA . TYR A 1 107 ? 1.501 1.732 -7.489 1.00 91.31 107 TYR A CA 1
ATOM 858 C C . TYR A 1 107 ? 2.044 2.768 -6.494 1.00 91.31 107 TYR A C 1
ATOM 860 O O . TYR A 1 107 ? 1.763 2.677 -5.299 1.00 91.31 107 TYR A O 1
ATOM 868 N N . VAL A 1 108 ? 2.731 3.810 -6.981 1.00 90.38 108 VAL A N 1
ATOM 869 C CA . VAL A 1 108 ? 3.221 4.919 -6.142 1.00 90.38 108 VAL A CA 1
ATOM 870 C C . VAL A 1 108 ? 2.080 5.643 -5.422 1.00 90.38 108 VAL A C 1
ATOM 872 O O . VAL A 1 108 ? 2.269 6.084 -4.293 1.00 90.38 108 VAL A O 1
ATOM 875 N N . LEU A 1 109 ? 0.900 5.748 -6.039 1.00 93.88 109 LEU A N 1
ATOM 876 C CA . LEU A 1 109 ? -0.299 6.299 -5.401 1.00 93.88 109 LEU A CA 1
ATOM 877 C C . LEU A 1 109 ? -0.924 5.331 -4.384 1.00 93.88 109 LEU A C 1
ATOM 879 O O . LEU A 1 109 ? -1.365 5.752 -3.314 1.00 93.88 109 LEU A O 1
ATOM 883 N N . ALA A 1 110 ? -0.975 4.041 -4.711 1.00 94.56 110 ALA A N 1
ATOM 884 C CA . ALA A 1 110 ? -1.631 3.029 -3.895 1.00 94.56 110 ALA A CA 1
ATOM 885 C C . ALA A 1 110 ? -0.956 2.867 -2.529 1.00 94.56 110 ALA A C 1
ATOM 887 O O . ALA A 1 110 ? -1.653 2.759 -1.525 1.00 94.56 110 ALA A O 1
ATOM 888 N N . ILE A 1 111 ? 0.377 2.908 -2.465 1.00 94.12 111 ILE A N 1
ATOM 889 C CA . ILE A 1 111 ? 1.137 2.772 -1.212 1.00 94.12 111 ILE A CA 1
ATOM 890 C C . ILE A 1 111 ? 0.679 3.771 -0.126 1.00 94.12 111 ILE A C 1
ATOM 892 O O . ILE A 1 111 ? 0.190 3.326 0.916 1.00 94.12 111 ILE A O 1
ATOM 896 N N . PRO A 1 112 ? 0.817 5.103 -0.306 1.00 95.50 112 PRO A N 1
ATOM 897 C CA . PRO A 1 112 ? 0.423 6.079 0.708 1.00 95.50 112 PRO A CA 1
ATOM 898 C C . PRO A 1 112 ? -1.081 6.072 0.972 1.00 95.50 112 PRO A C 1
ATOM 900 O O . PRO A 1 112 ? -1.499 6.343 2.097 1.00 95.50 112 PRO A O 1
ATOM 903 N N . LEU A 1 113 ? -1.895 5.721 -0.028 1.00 97.12 113 LEU A N 1
ATOM 904 C CA . LEU A 1 113 ? -3.338 5.599 0.143 1.00 97.12 113 LEU A CA 1
ATOM 905 C C . LEU A 1 113 ? -3.682 4.452 1.098 1.00 97.12 113 LEU A C 1
ATOM 907 O O . LEU A 1 113 ? -4.400 4.650 2.077 1.00 97.12 113 LEU A O 1
ATOM 911 N N . VAL A 1 114 ? -3.127 3.267 0.849 1.00 96.44 114 VAL A N 1
ATOM 912 C CA . VAL A 1 114 ? -3.330 2.079 1.684 1.00 96.44 114 VAL A CA 1
ATOM 913 C C . VAL A 1 114 ? -2.763 2.302 3.089 1.00 96.44 114 VAL A C 1
ATOM 915 O O . VAL A 1 114 ? -3.442 1.983 4.063 1.00 96.44 114 VAL A O 1
ATOM 918 N N . ALA A 1 115 ? -1.589 2.929 3.210 1.00 96.50 115 ALA A N 1
ATOM 919 C CA . ALA A 1 115 ? -0.991 3.306 4.491 1.00 96.50 115 ALA A CA 1
ATOM 920 C C . ALA A 1 115 ? -1.913 4.221 5.321 1.00 96.50 115 ALA A C 1
ATOM 922 O O . ALA A 1 115 ? -2.227 3.923 6.476 1.00 96.50 115 ALA A O 1
ATOM 923 N N . ALA A 1 116 ? -2.379 5.326 4.727 1.00 97.00 116 ALA A N 1
ATOM 924 C CA . ALA A 1 116 ? -3.212 6.311 5.412 1.00 97.00 116 ALA A CA 1
ATOM 925 C C . ALA A 1 116 ? -4.581 5.735 5.798 1.00 97.00 116 ALA A C 1
ATOM 927 O O . ALA A 1 116 ? -5.017 5.880 6.943 1.00 97.00 116 ALA A O 1
ATOM 928 N N . LEU A 1 117 ? -5.251 5.050 4.865 1.00 96.88 117 LEU A N 1
ATOM 929 C CA . LEU A 1 117 ? -6.566 4.458 5.111 1.00 96.88 117 LEU A CA 1
ATOM 930 C C . LEU A 1 117 ? -6.485 3.285 6.090 1.00 96.88 117 LEU A C 1
ATOM 932 O O . LEU A 1 117 ? -7.316 3.183 6.992 1.00 96.88 117 LEU A O 1
ATOM 936 N N . GLY A 1 118 ? -5.469 2.431 5.961 1.00 96.19 118 GLY A N 1
ATOM 937 C CA . GLY A 1 118 ? -5.227 1.333 6.890 1.00 96.19 118 GLY A CA 1
ATOM 938 C C . GLY A 1 118 ? -5.020 1.842 8.314 1.00 96.19 118 GLY A C 1
ATOM 939 O O . GLY A 1 118 ? -5.664 1.347 9.239 1.00 96.19 118 GLY A O 1
ATOM 940 N N . MET A 1 119 ? -4.199 2.882 8.489 1.00 97.44 119 MET A N 1
ATOM 941 C CA . MET A 1 119 ? -3.960 3.489 9.799 1.00 97.44 119 MET A CA 1
ATOM 942 C C . MET A 1 119 ? -5.209 4.176 10.362 1.00 97.44 119 MET A C 1
ATOM 944 O O . MET A 1 119 ? -5.517 4.017 11.544 1.00 97.44 119 MET A O 1
ATOM 948 N N . TYR A 1 120 ? -5.972 4.882 9.521 1.00 97.31 120 TYR A N 1
ATOM 949 C CA . TYR A 1 120 ? -7.254 5.471 9.914 1.00 97.31 120 TYR A CA 1
ATOM 950 C C . TYR A 1 120 ? -8.217 4.409 10.454 1.00 97.31 120 TYR A C 1
ATOM 952 O O . TYR A 1 120 ? -8.754 4.557 11.556 1.00 97.31 120 TYR A O 1
ATOM 960 N N . LEU A 1 121 ? -8.422 3.325 9.699 1.00 94.88 121 LEU A N 1
ATOM 961 C CA . LEU A 1 121 ? -9.337 2.242 10.066 1.00 94.88 121 LEU A CA 1
ATOM 962 C C . LEU A 1 121 ? -8.864 1.500 11.318 1.00 94.88 121 LEU A C 1
ATOM 964 O O . LEU A 1 121 ? -9.673 1.211 12.200 1.00 94.88 121 LEU A O 1
ATOM 968 N N . PHE A 1 122 ? -7.564 1.229 11.419 1.00 95.69 122 PHE A N 1
ATOM 969 C CA . PHE A 1 122 ? -6.971 0.581 12.582 1.00 95.69 122 PHE A CA 1
ATOM 970 C C . PHE A 1 122 ? -7.153 1.417 13.855 1.00 95.69 122 PHE A C 1
ATOM 972 O O . PHE A 1 122 ? -7.798 0.962 14.802 1.00 95.69 122 PHE A O 1
ATOM 979 N N . SER A 1 123 ? -6.669 2.662 13.867 1.00 96.25 123 SER A N 1
ATOM 980 C CA . SER A 1 123 ? -6.725 3.523 15.056 1.00 96.25 123 SER A CA 1
ATOM 981 C C . SER A 1 123 ? -8.153 3.913 15.442 1.00 96.25 123 SER A C 1
ATOM 983 O O . SER A 1 123 ? -8.488 3.922 16.629 1.00 96.25 123 SER A O 1
ATOM 985 N N . SER A 1 124 ? -9.023 4.208 14.467 1.00 94.31 124 SER A N 1
ATOM 986 C CA . SER A 1 124 ? -10.422 4.555 14.760 1.00 94.31 124 SER A CA 1
ATOM 987 C C . SER A 1 124 ? -11.178 3.399 15.407 1.00 94.31 124 SER A C 1
ATOM 989 O O . SER A 1 124 ? -11.970 3.628 16.323 1.00 94.31 124 SER A O 1
ATOM 991 N N . ARG A 1 125 ? -10.898 2.160 14.991 1.00 91.06 125 ARG A N 1
ATOM 992 C CA . ARG A 1 125 ? -11.478 0.954 15.585 1.00 91.06 125 ARG A CA 1
ATOM 993 C C . ARG A 1 125 ? -10.883 0.646 16.955 1.00 91.06 125 ARG A C 1
ATOM 995 O O . ARG A 1 125 ? -11.638 0.322 17.868 1.00 91.06 125 ARG A O 1
ATOM 1002 N N . LEU A 1 126 ? -9.562 0.751 17.098 1.00 92.56 126 LEU A N 1
ATOM 1003 C CA . LEU A 1 126 ? -8.861 0.432 18.341 1.00 92.56 126 LEU A CA 1
ATOM 1004 C C . LEU A 1 126 ? -9.283 1.364 19.485 1.00 92.56 126 LEU A C 1
ATOM 1006 O O . LEU A 1 126 ? -9.568 0.898 20.585 1.00 92.56 126 LEU A O 1
ATOM 1010 N N . VAL A 1 127 ? -9.353 2.671 19.211 1.00 93.88 127 VAL A N 1
ATOM 1011 C CA . VAL A 1 127 ? -9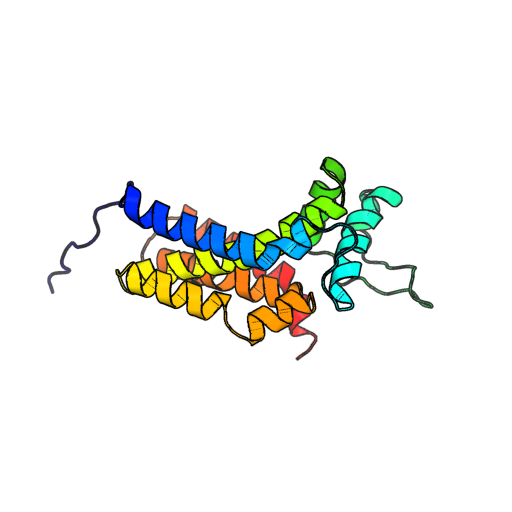.694 3.706 20.204 1.00 93.88 127 VAL A CA 1
ATOM 1012 C C . VAL A 1 127 ? -11.206 3.957 20.279 1.00 93.88 127 VAL A C 1
ATOM 1014 O O . VAL A 1 127 ? -11.708 4.467 21.277 1.00 93.88 127 VAL A O 1
ATOM 1017 N N . GLY A 1 128 ? -11.955 3.629 19.224 1.00 89.75 128 GLY A N 1
ATOM 1018 C CA . GLY A 1 128 ? -13.374 3.974 19.106 1.00 89.75 128 GLY A CA 1
ATOM 1019 C C . GLY A 1 128 ? -13.626 5.451 18.768 1.00 89.75 128 GLY A C 1
ATOM 1020 O O . GLY A 1 128 ? -14.737 5.943 18.968 1.00 89.75 128 GLY A O 1
ATOM 1021 N N . SER A 1 129 ? -12.616 6.173 18.260 1.00 93.50 129 SER A N 1
ATOM 1022 C CA . SER A 1 129 ? -12.693 7.605 17.937 1.00 93.50 129 SER A CA 1
ATOM 1023 C C . SER A 1 129 ? -12.206 7.909 16.520 1.00 93.50 129 SER A C 1
ATOM 1025 O O . SER A 1 129 ? -11.063 7.630 16.159 1.00 93.50 129 SER A O 1
ATOM 1027 N N . ARG A 1 130 ? -13.060 8.564 15.724 1.00 93.06 130 ARG A N 1
ATOM 1028 C CA . ARG A 1 130 ? -12.723 9.012 14.360 1.00 93.06 130 ARG A CA 1
ATOM 1029 C C . ARG A 1 130 ? -11.626 10.069 14.342 1.00 93.06 130 ARG A C 1
ATOM 1031 O O . ARG A 1 130 ? -10.745 10.008 13.494 1.00 93.06 130 ARG A O 1
ATOM 1038 N N . ALA A 1 131 ? -11.652 10.998 15.298 1.00 93.75 131 ALA A N 1
ATOM 1039 C CA . ALA A 1 131 ? -10.621 12.025 15.420 1.00 93.75 131 ALA A CA 1
ATOM 1040 C C . ALA A 1 131 ? -9.247 11.400 15.701 1.00 93.75 131 ALA A C 1
ATOM 1042 O O . ALA A 1 131 ? -8.260 11.806 15.095 1.00 93.75 131 ALA A O 1
ATOM 1043 N N . ALA A 1 132 ? -9.198 10.364 16.549 1.00 94.50 132 ALA A N 1
ATOM 1044 C CA . ALA A 1 132 ? -7.970 9.613 16.800 1.00 94.50 132 ALA A CA 1
ATOM 1045 C C . ALA A 1 132 ? -7.485 8.891 15.534 1.00 94.50 132 ALA A C 1
ATOM 1047 O O . ALA A 1 132 ? -6.311 8.998 15.191 1.00 94.50 132 ALA A O 1
ATOM 1048 N N . GLY A 1 133 ? -8.388 8.230 14.799 1.00 96.19 133 GLY A N 1
ATOM 1049 C CA . GLY A 1 133 ? -8.058 7.601 13.516 1.00 96.19 133 GLY A CA 1
ATOM 1050 C C . GLY A 1 133 ? -7.477 8.587 12.503 1.00 96.19 133 GLY A C 1
ATOM 1051 O O . GLY A 1 133 ? -6.431 8.329 11.913 1.00 96.19 133 GLY A O 1
ATOM 1052 N N . TYR A 1 134 ? -8.121 9.742 12.343 1.00 95.94 134 TYR A N 1
ATOM 1053 C CA . TYR A 1 134 ? -7.685 10.778 11.411 1.00 95.94 134 TYR A CA 1
ATOM 1054 C C . TYR A 1 134 ? -6.331 11.380 11.811 1.00 95.94 134 TYR A C 1
ATOM 1056 O O . TYR A 1 134 ? -5.428 11.475 10.982 1.00 95.94 134 TYR A O 1
ATOM 1064 N N . ALA A 1 135 ? -6.147 11.704 13.095 1.00 96.88 135 ALA A N 1
ATOM 1065 C CA . ALA A 1 135 ? -4.874 12.196 13.614 1.00 96.88 135 ALA A CA 1
ATOM 1066 C C . ALA A 1 135 ? -3.744 11.169 13.420 1.00 96.88 135 ALA A C 1
ATOM 1068 O O . ALA A 1 135 ? -2.670 11.528 12.940 1.00 96.88 135 ALA A O 1
ATOM 1069 N N . SER A 1 136 ? -3.990 9.887 13.721 1.00 97.38 136 SER A N 1
ATOM 1070 C CA . SER A 1 136 ? -3.019 8.813 13.477 1.00 97.38 136 SER A CA 1
ATOM 1071 C C . SER A 1 136 ? -2.662 8.684 11.998 1.00 97.38 136 SER A C 1
ATOM 1073 O O . SER A 1 136 ? -1.484 8.562 11.679 1.00 97.38 136 SER A O 1
ATOM 1075 N N . ALA A 1 137 ? -3.646 8.739 11.097 1.00 97.44 137 ALA A N 1
ATOM 1076 C CA . ALA A 1 137 ? -3.411 8.644 9.658 1.00 97.44 137 ALA A CA 1
ATOM 1077 C C . ALA A 1 137 ? -2.552 9.801 9.133 1.00 97.44 137 ALA A C 1
ATOM 1079 O O . ALA A 1 137 ? -1.623 9.561 8.366 1.00 97.44 137 ALA A O 1
ATOM 1080 N N . LEU A 1 138 ? -2.805 11.035 9.584 1.00 97.06 138 LEU A N 1
ATOM 1081 C CA . LEU A 1 138 ? -1.985 12.193 9.218 1.00 97.06 138 LEU A CA 1
ATOM 1082 C C . LEU A 1 138 ? -0.551 12.062 9.737 1.00 97.06 138 LEU A C 1
ATOM 1084 O O . LEU A 1 138 ? 0.391 12.237 8.970 1.00 97.06 138 LEU A O 1
ATOM 1088 N N . VAL A 1 139 ? -0.371 11.714 11.014 1.00 97.25 139 VAL A N 1
ATOM 1089 C CA . VAL A 1 139 ? 0.969 11.520 11.596 1.00 97.25 139 VAL A CA 1
ATOM 1090 C C . VAL A 1 139 ? 1.727 10.405 10.872 1.00 97.25 139 VAL A C 1
ATOM 1092 O O . VAL A 1 139 ? 2.929 10.522 10.646 1.00 97.25 139 VAL A O 1
ATOM 1095 N N . TYR A 1 140 ? 1.031 9.337 10.480 1.00 96.25 140 TYR A N 1
ATOM 1096 C CA . TYR A 1 140 ? 1.622 8.221 9.750 1.00 96.25 140 TYR A CA 1
ATOM 1097 C C . TYR A 1 140 ? 2.029 8.611 8.325 1.00 96.25 140 TYR A C 1
ATOM 1099 O O . TYR A 1 140 ? 3.161 8.358 7.919 1.00 96.25 140 TYR A O 1
ATOM 1107 N N . LEU A 1 141 ? 1.133 9.280 7.591 1.00 95.38 141 LEU A N 1
ATOM 1108 C CA . LEU A 1 141 ? 1.357 9.710 6.210 1.00 95.38 141 LEU A CA 1
ATOM 1109 C C . LEU A 1 141 ? 2.462 10.772 6.100 1.00 95.38 141 LEU A C 1
ATOM 1111 O O . LEU A 1 141 ? 3.273 10.723 5.180 1.00 95.38 141 LEU A O 1
ATOM 1115 N N . PHE A 1 142 ? 2.512 11.717 7.042 1.00 95.50 142 PHE A N 1
ATOM 1116 C CA . PHE A 1 142 ? 3.510 12.792 7.073 1.00 95.50 142 PHE A CA 1
ATOM 1117 C C . PHE A 1 142 ? 4.727 12.463 7.945 1.00 95.50 142 PHE A C 1
ATOM 1119 O O . PHE A 1 142 ? 5.506 13.350 8.297 1.00 95.50 142 PHE A O 1
ATOM 1126 N N . ASN A 1 143 ? 4.927 11.188 8.284 1.00 95.19 143 ASN A N 1
ATOM 1127 C CA . ASN A 1 143 ? 6.139 10.750 8.956 1.00 95.19 143 ASN A CA 1
ATO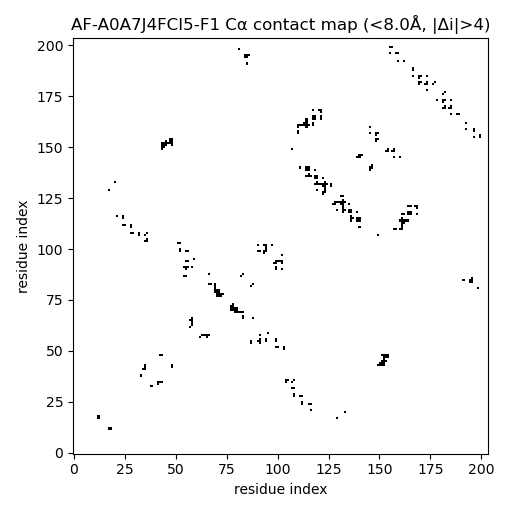M 1128 C C . ASN A 1 143 ? 7.364 11.020 8.050 1.00 95.19 143 ASN A C 1
ATOM 1130 O O . ASN A 1 143 ? 7.387 10.534 6.916 1.00 95.19 143 ASN A O 1
ATOM 1134 N N . PRO A 1 144 ? 8.411 11.726 8.525 1.00 94.38 144 PRO A N 1
ATOM 1135 C CA . PRO A 1 144 ? 9.571 12.059 7.695 1.00 94.38 144 PRO A CA 1
ATOM 1136 C C . PRO A 1 144 ? 10.247 10.842 7.059 1.00 94.38 144 PRO A C 1
ATOM 1138 O O . PRO A 1 144 ? 10.656 10.898 5.904 1.00 94.38 144 PRO A O 1
ATOM 1141 N N . ARG A 1 145 ? 10.319 9.713 7.775 1.00 92.88 145 ARG A N 1
ATOM 1142 C CA . ARG A 1 145 ? 10.923 8.475 7.267 1.00 92.88 145 ARG A CA 1
ATOM 1143 C C . ARG A 1 145 ? 10.075 7.846 6.164 1.00 92.88 145 ARG A C 1
ATOM 1145 O O . ARG A 1 145 ? 10.631 7.357 5.186 1.00 92.88 145 ARG A O 1
ATOM 1152 N N . PHE A 1 146 ? 8.748 7.901 6.289 1.00 93.06 146 PHE A N 1
ATOM 1153 C CA . PHE A 1 146 ? 7.841 7.464 5.226 1.00 93.06 146 PHE A CA 1
ATOM 1154 C C . PHE A 1 146 ? 8.011 8.327 3.972 1.00 93.06 146 PHE A C 1
ATOM 1156 O O . PHE A 1 146 ? 8.206 7.791 2.884 1.00 93.06 146 PHE A O 1
ATOM 1163 N N . LEU A 1 147 ? 8.016 9.655 4.128 1.00 92.62 147 LEU A N 1
ATOM 1164 C CA . LEU A 1 147 ? 8.165 10.585 3.007 1.00 92.62 147 LEU A CA 1
ATOM 1165 C C . LEU A 1 147 ? 9.524 10.456 2.311 1.00 92.62 147 LEU A C 1
ATOM 1167 O O . LEU A 1 147 ? 9.568 10.446 1.086 1.00 92.62 147 LEU A O 1
ATOM 1171 N N . ILE A 1 148 ? 10.622 10.310 3.060 1.00 91.62 148 ILE A N 1
ATOM 1172 C CA . ILE A 1 148 ? 11.953 10.083 2.474 1.00 91.62 148 ILE A CA 1
ATOM 1173 C C . ILE A 1 148 ? 11.950 8.799 1.642 1.00 91.62 148 ILE A C 1
ATOM 1175 O O . ILE A 1 148 ? 12.326 8.835 0.474 1.00 91.62 148 ILE A O 1
ATOM 1179 N N . ASN A 1 149 ? 11.458 7.689 2.200 1.00 91.19 149 ASN A N 1
ATOM 1180 C CA . ASN A 1 149 ? 11.374 6.427 1.464 1.00 91.19 149 ASN A CA 1
ATOM 1181 C C . ASN A 1 149 ? 10.465 6.538 0.233 1.00 91.19 149 ASN A C 1
ATOM 1183 O O . ASN A 1 149 ? 10.765 5.932 -0.791 1.00 91.19 149 ASN A O 1
ATOM 1187 N N . LEU A 1 150 ? 9.388 7.328 0.314 1.00 90.62 150 LEU A N 1
ATOM 1188 C CA . LEU A 1 150 ? 8.480 7.578 -0.803 1.00 90.62 150 LEU A CA 1
ATOM 1189 C C . LEU A 1 150 ? 9.183 8.335 -1.924 1.00 90.62 150 LEU A C 1
ATOM 1191 O O . LEU A 1 150 ? 9.116 7.908 -3.069 1.00 90.62 150 LEU A O 1
ATOM 1195 N N . PHE A 1 151 ? 9.875 9.429 -1.610 1.00 87.12 151 PHE A N 1
ATOM 1196 C CA . PHE A 1 151 ? 10.505 10.268 -2.630 1.00 87.12 151 PHE A CA 1
ATOM 1197 C C . PHE A 1 151 ? 11.777 9.660 -3.231 1.00 87.12 151 PHE A C 1
ATOM 1199 O O . PHE A 1 151 ? 12.035 9.888 -4.412 1.00 87.12 151 PHE A O 1
ATOM 1206 N N . VAL A 1 152 ? 12.509 8.856 -2.454 1.00 88.00 152 VAL A N 1
ATOM 1207 C CA . VAL A 1 152 ? 13.695 8.090 -2.890 1.00 88.00 152 VAL A CA 1
ATOM 1208 C C . VAL A 1 152 ? 13.309 6.732 -3.506 1.00 88.00 152 VAL A C 1
ATOM 1210 O O . VAL A 1 152 ? 14.164 5.958 -3.925 1.00 88.00 152 VAL A O 1
ATOM 1213 N N . GLY A 1 153 ? 12.013 6.413 -3.576 1.00 85.44 153 GLY A N 1
ATOM 1214 C CA . GLY A 1 153 ? 11.537 5.223 -4.275 1.00 85.44 153 GLY A CA 1
ATOM 1215 C C . GLY A 1 153 ? 11.887 3.895 -3.597 1.00 85.44 153 GLY A C 1
ATOM 1216 O O . GLY A 1 153 ? 11.911 2.879 -4.279 1.00 85.44 153 GLY A O 1
ATOM 1217 N N . HIS A 1 154 ? 12.111 3.854 -2.278 1.00 87.25 154 HIS A N 1
ATOM 1218 C CA . HIS A 1 154 ? 12.384 2.615 -1.527 1.00 87.25 154 HIS A CA 1
ATOM 1219 C C . HIS A 1 154 ? 11.123 1.758 -1.358 1.00 87.25 154 HIS A C 1
ATOM 1221 O O . HIS A 1 154 ? 10.560 1.601 -0.269 1.00 87.25 154 HIS A O 1
ATOM 1227 N N . HIS A 1 155 ? 10.655 1.206 -2.470 1.00 81.12 155 HIS A N 1
ATOM 1228 C CA . HIS A 1 155 ? 9.360 0.557 -2.601 1.00 81.12 155 HIS A CA 1
ATOM 1229 C C . HIS A 1 155 ? 9.162 -0.637 -1.659 1.00 81.12 155 HIS A C 1
ATOM 1231 O O . HIS A 1 155 ? 8.051 -0.840 -1.175 1.00 81.12 155 HIS A O 1
ATOM 1237 N N . TYR A 1 156 ? 10.223 -1.373 -1.329 1.00 79.00 156 TYR A N 1
ATOM 1238 C CA . TYR A 1 156 ? 10.164 -2.453 -0.341 1.00 79.00 156 TYR A CA 1
ATOM 1239 C C . TYR A 1 156 ? 9.802 -1.958 1.056 1.00 79.00 156 TYR A C 1
ATOM 1241 O O . TYR A 1 156 ? 8.860 -2.452 1.670 1.00 79.00 156 TYR A O 1
ATOM 1249 N N . LEU A 1 157 ? 10.499 -0.928 1.540 1.00 84.50 157 LEU A N 1
ATOM 1250 C CA . LEU A 1 157 ? 10.197 -0.338 2.842 1.00 84.50 157 LEU A CA 1
ATOM 1251 C C . LEU A 1 157 ? 8.785 0.244 2.847 1.00 84.50 157 LEU A C 1
ATOM 1253 O O . LEU A 1 157 ? 8.039 0.070 3.805 1.00 84.50 157 LEU A O 1
ATOM 1257 N N . LEU A 1 158 ? 8.391 0.896 1.759 1.00 88.50 158 LEU A N 1
ATOM 1258 C CA . LEU A 1 158 ? 7.062 1.474 1.617 1.00 88.50 158 LEU A CA 1
ATOM 1259 C C . LEU A 1 158 ? 5.931 0.438 1.650 1.00 88.50 158 LEU A C 1
ATOM 1261 O O . LEU A 1 158 ? 4.884 0.716 2.236 1.00 88.50 158 LEU A O 1
ATOM 1265 N N . ASN A 1 159 ? 6.138 -0.755 1.088 1.00 87.81 159 ASN A N 1
ATOM 1266 C CA . ASN A 1 159 ? 5.175 -1.852 1.195 1.00 87.81 159 ASN A CA 1
ATOM 1267 C C . ASN A 1 159 ? 4.956 -2.274 2.649 1.00 87.81 159 ASN A C 1
ATOM 1269 O O . ASN A 1 159 ? 3.813 -2.527 3.039 1.00 87.81 159 ASN A O 1
ATOM 1273 N N . LEU A 1 160 ? 6.018 -2.280 3.466 1.00 88.94 160 LEU A N 1
ATOM 1274 C CA . LEU A 1 160 ? 5.898 -2.524 4.904 1.00 88.94 160 LEU A CA 1
ATOM 1275 C C . LEU A 1 160 ? 4.986 -1.480 5.557 1.00 88.94 160 LEU A C 1
ATOM 1277 O O . LEU A 1 160 ? 4.033 -1.836 6.248 1.00 88.94 160 LEU A O 1
ATOM 1281 N N . TYR A 1 161 ? 5.227 -0.195 5.287 1.00 90.50 161 TYR A N 1
ATOM 1282 C CA . TYR A 1 161 ? 4.392 0.886 5.820 1.00 90.50 161 TYR A CA 1
ATOM 1283 C C . TYR A 1 161 ? 2.931 0.795 5.351 1.00 90.50 161 TYR A C 1
ATOM 1285 O O . TYR A 1 161 ? 2.011 1.042 6.127 1.00 90.50 161 TYR A O 1
ATOM 1293 N N . ALA A 1 162 ? 2.686 0.419 4.097 1.00 92.69 162 ALA A N 1
ATOM 1294 C CA . ALA A 1 162 ? 1.328 0.316 3.571 1.00 92.69 162 ALA A CA 1
ATOM 1295 C C . ALA A 1 162 ? 0.536 -0.836 4.209 1.00 92.69 162 ALA A C 1
ATOM 1297 O O . ALA A 1 162 ? -0.614 -0.657 4.609 1.00 92.69 162 ALA A O 1
ATOM 1298 N N . VAL A 1 163 ? 1.142 -2.019 4.323 1.00 92.25 163 VAL A N 1
ATOM 1299 C CA . VAL A 1 163 ? 0.416 -3.246 4.688 1.00 92.25 163 VAL A CA 1
ATOM 1300 C C . VAL A 1 163 ? 0.315 -3.448 6.206 1.00 92.25 163 VAL A C 1
ATOM 1302 O O . VAL A 1 163 ? -0.677 -4.008 6.677 1.00 92.25 163 VAL A O 1
ATOM 1305 N N . CYS A 1 164 ? 1.276 -2.955 6.997 1.00 93.44 164 CYS A N 1
ATOM 1306 C CA . CYS A 1 164 ? 1.301 -3.153 8.453 1.00 93.44 164 CYS A CA 1
ATOM 1307 C C . CYS A 1 164 ? 0.002 -2.742 9.181 1.00 93.44 164 CYS A C 1
ATOM 1309 O O . CYS A 1 164 ? -0.515 -3.554 9.952 1.00 93.44 164 CYS A O 1
ATOM 1311 N N . PRO A 1 165 ? -0.591 -1.551 8.951 1.00 94.94 165 PRO A N 1
ATOM 1312 C CA . PRO A 1 165 ? -1.840 -1.176 9.618 1.00 94.94 165 PRO A CA 1
ATOM 1313 C C . PRO A 1 165 ? -3.006 -2.125 9.308 1.00 94.94 165 PRO A C 1
ATOM 1315 O O . PRO A 1 165 ? -3.820 -2.422 10.183 1.00 94.94 165 PRO A O 1
ATOM 1318 N N . LEU A 1 166 ? -3.072 -2.643 8.076 1.00 94.31 166 LEU A N 1
ATOM 1319 C CA . LEU A 1 166 ? -4.089 -3.613 7.669 1.00 94.31 166 LEU A CA 1
ATOM 1320 C C . LEU A 1 166 ? -3.882 -4.971 8.343 1.00 94.31 166 LEU A C 1
ATOM 1322 O O . LEU A 1 166 ? -4.856 -5.588 8.771 1.00 94.31 166 LEU A O 1
ATOM 1326 N N . LEU A 1 167 ? -2.630 -5.414 8.483 1.00 94.81 167 LEU A N 1
ATOM 1327 C CA . LEU A 1 167 ? -2.303 -6.631 9.225 1.00 94.81 167 LEU A CA 1
ATOM 1328 C C . LEU A 1 167 ? -2.736 -6.512 10.684 1.00 94.81 167 LEU A C 1
ATOM 1330 O O . LEU A 1 167 ? -3.449 -7.387 11.169 1.00 94.81 167 LEU A O 1
ATOM 1334 N N . PHE A 1 168 ? -2.386 -5.417 11.364 1.00 95.00 168 PHE A N 1
ATOM 1335 C CA . PHE A 1 168 ? -2.814 -5.206 12.749 1.00 95.00 168 PHE A CA 1
ATOM 1336 C C . PHE A 1 168 ? -4.337 -5.138 12.883 1.00 95.00 168 PHE A C 1
ATOM 1338 O O . PHE A 1 168 ? -4.894 -5.709 13.818 1.00 95.00 168 PHE A O 1
ATOM 1345 N N . LEU A 1 169 ? -5.025 -4.507 11.929 1.00 93.62 169 LEU A N 1
ATOM 1346 C CA . LEU A 1 169 ? -6.485 -4.468 11.894 1.00 93.62 169 LEU A CA 1
ATOM 1347 C C . LEU A 1 169 ? -7.107 -5.866 11.743 1.00 93.62 169 LEU A C 1
ATOM 1349 O O . LEU A 1 169 ? -8.096 -6.173 12.414 1.00 93.62 169 LEU A O 1
ATOM 1353 N N . LEU A 1 170 ? -6.559 -6.711 10.867 1.00 94.38 170 LEU A N 1
ATOM 1354 C CA . LEU A 1 170 ? -7.049 -8.076 10.674 1.00 94.38 170 LEU A CA 1
ATOM 1355 C C . LEU A 1 170 ? -6.748 -8.956 11.886 1.00 94.38 170 LEU A C 1
ATOM 1357 O O . LEU A 1 170 ? -7.649 -9.645 12.355 1.00 94.38 170 LEU A O 1
ATOM 1361 N N . TRP A 1 171 ? -5.536 -8.892 12.435 1.00 95.31 171 TRP A N 1
ATOM 1362 C CA . TRP A 1 171 ? -5.149 -9.681 13.605 1.00 95.31 171 TRP A CA 1
ATOM 1363 C C . TRP A 1 171 ? -5.893 -9.265 14.880 1.00 95.31 171 TRP A C 1
ATOM 1365 O O . TRP A 1 171 ? -6.322 -10.140 15.630 1.00 95.31 171 TRP A O 1
ATOM 1375 N N . ASP A 1 172 ? -6.160 -7.969 15.091 1.00 93.81 172 ASP A N 1
ATOM 1376 C CA . ASP A 1 172 ? -7.069 -7.512 16.159 1.00 93.81 172 ASP A CA 1
ATOM 1377 C C . ASP A 1 172 ? -8.468 -8.120 15.991 1.00 93.81 172 ASP A C 1
ATOM 1379 O O . ASP A 1 172 ? -9.120 -8.503 16.963 1.00 93.81 172 ASP A O 1
ATOM 1383 N N . ARG A 1 173 ? -8.932 -8.254 14.746 1.00 91.94 173 ARG A N 1
ATOM 1384 C CA . ARG A 1 173 ? -10.237 -8.845 14.456 1.00 91.94 173 ARG A CA 1
ATOM 1385 C C . ARG A 1 173 ? -10.249 -10.360 14.661 1.00 91.94 173 ARG A C 1
ATOM 1387 O O . ARG A 1 173 ? -11.231 -10.846 15.211 1.00 91.94 173 ARG A O 1
ATOM 1394 N N . VAL A 1 174 ? -9.183 -11.069 14.287 1.00 94.75 174 VAL A N 1
ATOM 1395 C CA . VAL A 1 174 ? -8.995 -12.503 14.583 1.00 94.75 174 VAL A CA 1
ATOM 1396 C C . VAL A 1 174 ? -9.016 -12.742 16.091 1.00 94.75 174 VAL A C 1
ATOM 1398 O O . VAL A 1 174 ? -9.752 -13.596 16.567 1.00 94.75 174 VAL A O 1
ATOM 1401 N N . ALA A 1 175 ? -8.296 -11.932 16.871 1.00 93.50 175 ALA A N 1
ATOM 1402 C CA . ALA A 1 175 ? -8.244 -12.077 18.327 1.00 93.50 175 ALA A CA 1
ATOM 1403 C C . ALA A 1 175 ? -9.607 -11.878 19.025 1.00 93.50 175 ALA A C 1
ATOM 1405 O O . ALA A 1 175 ? -9.783 -12.279 20.175 1.00 93.50 175 ALA A O 1
ATOM 1406 N N . ARG A 1 176 ? -10.569 -11.232 18.353 1.00 91.69 176 ARG A N 1
ATOM 1407 C CA . ARG A 1 176 ? -11.898 -10.901 18.893 1.00 91.69 176 ARG A CA 1
ATOM 1408 C C . ARG A 1 176 ? -13.042 -11.694 18.257 1.00 91.69 176 ARG A C 1
ATOM 1410 O O . ARG A 1 176 ? -14.184 -11.506 18.676 1.00 91.69 176 ARG A O 1
ATOM 1417 N N . SER A 1 177 ? -12.783 -12.496 17.226 1.00 88.44 177 SER A N 1
ATOM 1418 C CA . SER A 1 177 ? -13.820 -13.131 16.408 1.00 88.44 177 SER A CA 1
ATOM 1419 C C . SER A 1 177 ? -13.379 -14.504 15.925 1.00 88.44 177 SER A C 1
ATOM 1421 O O . SER A 1 177 ? -12.364 -14.616 15.249 1.00 88.44 177 SER A O 1
ATOM 1423 N N . ASP A 1 178 ? -14.234 -15.507 16.102 1.00 87.69 178 ASP A N 1
ATOM 1424 C CA . ASP A 1 178 ? -14.042 -16.854 15.539 1.00 87.69 178 ASP A CA 1
ATOM 1425 C C . ASP A 1 178 ? -14.457 -16.939 14.052 1.00 87.69 178 ASP A C 1
ATOM 1427 O O . ASP A 1 178 ? -14.858 -17.988 13.549 1.00 87.69 178 ASP A O 1
ATOM 1431 N N . ASP A 1 179 ? -14.416 -15.815 13.326 1.00 93.75 179 ASP A N 1
ATOM 1432 C CA . ASP A 1 179 ? -14.830 -15.785 11.920 1.00 93.75 179 ASP A CA 1
ATOM 1433 C C . ASP A 1 179 ? -13.696 -16.325 11.047 1.00 93.75 179 ASP A C 1
ATOM 1435 O O . ASP A 1 179 ? -12.712 -15.630 10.775 1.00 93.75 179 ASP A O 1
ATOM 1439 N N . LEU A 1 180 ? -13.868 -17.558 10.564 1.00 94.00 180 LEU A N 1
ATOM 1440 C CA . LEU A 1 180 ? -12.912 -18.236 9.691 1.00 94.00 180 LEU A CA 1
ATOM 1441 C C . LEU A 1 180 ? -12.512 -17.378 8.483 1.00 94.00 180 LEU A C 1
ATOM 1443 O O . LEU A 1 180 ? -11.359 -17.426 8.065 1.00 94.00 180 LEU A O 1
ATOM 1447 N N . ARG A 1 181 ? -13.416 -16.558 7.932 1.00 94.75 181 ARG A N 1
ATOM 1448 C CA . ARG A 1 181 ? -13.098 -15.694 6.782 1.00 94.75 181 ARG A CA 1
ATOM 1449 C C . ARG A 1 181 ? -12.065 -14.637 7.152 1.00 94.75 181 ARG A C 1
ATOM 1451 O O . ARG A 1 181 ? -11.174 -14.351 6.356 1.00 94.75 181 ARG A O 1
ATOM 1458 N N . VAL A 1 182 ? -12.169 -14.077 8.356 1.00 92.50 182 VAL A N 1
ATOM 1459 C CA . VAL A 1 182 ? -11.204 -13.103 8.881 1.00 92.50 182 VAL A CA 1
ATOM 1460 C C . VAL A 1 182 ? -9.872 -13.790 9.164 1.00 92.50 182 VAL A C 1
ATOM 1462 O O . VAL A 1 182 ? -8.836 -13.248 8.785 1.00 92.50 182 VAL A O 1
ATOM 1465 N N . CYS A 1 183 ? -9.889 -14.992 9.746 1.00 94.12 183 CYS A N 1
ATOM 1466 C CA . CYS A 1 183 ? -8.679 -15.785 9.981 1.00 94.12 183 CYS A CA 1
ATOM 1467 C C . CYS A 1 183 ? -7.952 -16.125 8.675 1.00 94.12 183 CYS A C 1
ATOM 1469 O O . CYS A 1 183 ? -6.745 -15.915 8.570 1.00 94.12 183 CYS A O 1
ATOM 1471 N N . LEU A 1 184 ? -8.684 -16.585 7.656 1.00 95.62 184 LEU A N 1
ATOM 1472 C CA . LEU A 1 184 ? -8.129 -16.882 6.335 1.00 95.62 184 LEU A CA 1
ATOM 1473 C C . LEU A 1 184 ? -7.578 -15.621 5.665 1.00 95.62 184 LEU A C 1
ATOM 1475 O O . LEU A 1 184 ? -6.462 -15.650 5.156 1.00 95.62 184 LEU A O 1
ATOM 1479 N N . ALA A 1 185 ? -8.308 -14.503 5.704 1.00 93.44 185 ALA A N 1
ATOM 1480 C CA . ALA A 1 185 ? -7.833 -13.239 5.145 1.00 93.44 185 ALA A CA 1
ATOM 1481 C C . ALA A 1 185 ? -6.560 -12.737 5.848 1.00 93.44 185 A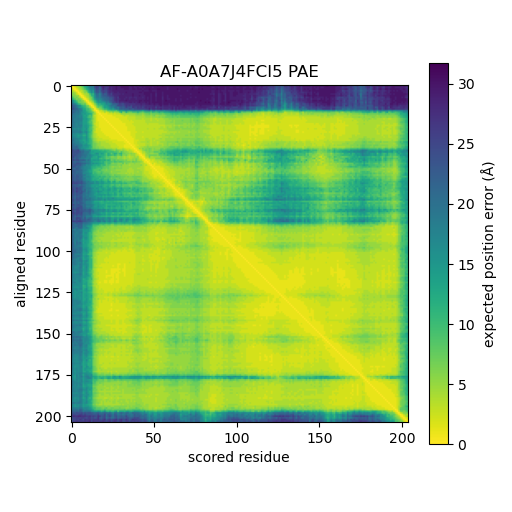LA A C 1
ATOM 1483 O O . ALA A 1 185 ? -5.622 -12.310 5.176 1.00 93.44 185 ALA A O 1
ATOM 1484 N N . ALA A 1 186 ? -6.503 -12.821 7.182 1.00 94.12 186 ALA A N 1
ATOM 1485 C CA . ALA A 1 186 ? -5.322 -12.464 7.964 1.00 94.12 186 ALA A CA 1
ATOM 1486 C C . ALA A 1 186 ? -4.130 -13.367 7.623 1.00 94.12 186 ALA A C 1
ATOM 1488 O O . ALA A 1 186 ? -3.033 -12.860 7.393 1.00 94.12 186 ALA A O 1
ATOM 1489 N N . GLY A 1 187 ? -4.351 -14.683 7.535 1.00 95.44 187 GLY A N 1
ATOM 1490 C CA . GLY A 1 187 ? -3.329 -15.657 7.162 1.00 95.44 187 GLY A CA 1
ATOM 1491 C C . GLY A 1 187 ? -2.780 -15.401 5.761 1.00 95.44 187 GLY A C 1
ATOM 1492 O O . GLY A 1 187 ? -1.580 -15.200 5.612 1.00 95.44 187 GLY A O 1
ATOM 1493 N N . VAL A 1 188 ? -3.654 -15.301 4.753 1.00 93.38 188 VAL A N 1
ATOM 1494 C CA . VAL A 1 188 ? -3.260 -15.023 3.361 1.00 93.38 188 VAL A CA 1
ATOM 1495 C C . VAL A 1 188 ? -2.510 -13.698 3.253 1.00 93.38 188 VAL A C 1
ATOM 1497 O O . VAL A 1 188 ? -1.436 -13.664 2.655 1.00 93.38 188 VAL A O 1
ATOM 1500 N N . LEU A 1 189 ? -3.022 -12.615 3.850 1.00 92.12 189 LEU A N 1
ATOM 1501 C CA . LEU A 1 189 ? -2.351 -11.314 3.782 1.00 92.12 189 LEU A CA 1
ATOM 1502 C C . LEU A 1 189 ? -0.987 -11.349 4.480 1.00 92.12 189 LEU A C 1
ATOM 1504 O O . LEU A 1 189 ? -0.029 -10.782 3.962 1.00 92.12 189 LEU A O 1
ATOM 1508 N N . THR A 1 190 ? -0.882 -12.044 5.616 1.00 93.94 190 THR A N 1
ATOM 1509 C CA . THR A 1 190 ? 0.388 -12.227 6.335 1.00 93.94 190 THR A CA 1
ATOM 1510 C C . THR A 1 190 ? 1.379 -13.034 5.501 1.00 93.94 190 THR A C 1
ATOM 1512 O O . THR A 1 190 ? 2.533 -12.637 5.382 1.00 93.94 190 THR A O 1
ATOM 1515 N N . SER A 1 191 ? 0.947 -14.124 4.862 1.00 91.81 191 SER A N 1
ATOM 1516 C CA . SER A 1 191 ? 1.799 -14.917 3.970 1.00 91.81 191 SER A CA 1
ATOM 1517 C C . SER A 1 191 ? 2.282 -14.101 2.773 1.00 91.81 191 SER A C 1
ATOM 1519 O O . SER A 1 191 ? 3.478 -14.079 2.499 1.00 91.81 191 SER A O 1
ATOM 1521 N N . VAL A 1 192 ? 1.385 -13.376 2.094 1.00 89.06 192 VAL A N 1
ATOM 1522 C CA . VAL A 1 192 ? 1.757 -12.489 0.978 1.00 89.06 192 VAL A CA 1
ATOM 1523 C C . VAL A 1 192 ? 2.737 -11.417 1.448 1.00 89.06 192 VAL A C 1
ATOM 1525 O O . VAL A 1 192 ? 3.725 -11.158 0.762 1.00 89.06 192 VAL A O 1
ATOM 1528 N N . PHE A 1 193 ? 2.506 -10.828 2.622 1.00 88.81 193 PHE A N 1
ATOM 1529 C CA . PHE A 1 193 ? 3.398 -9.842 3.222 1.00 88.81 193 PHE A CA 1
ATOM 1530 C C . PHE A 1 193 ? 4.794 -10.411 3.489 1.00 88.81 193 PHE A C 1
ATOM 1532 O O . PHE A 1 193 ? 5.775 -9.797 3.074 1.00 88.81 193 PHE A O 1
ATOM 1539 N N . VAL A 1 194 ? 4.891 -11.581 4.126 1.00 87.69 194 VAL A N 1
ATOM 1540 C CA . VAL A 1 194 ? 6.174 -12.232 4.434 1.00 87.69 194 VAL A CA 1
ATOM 1541 C C . VAL A 1 194 ? 6.917 -12.591 3.151 1.00 87.69 194 VAL A C 1
ATOM 1543 O O . VAL A 1 194 ? 8.082 -12.239 3.017 1.00 87.69 194 VAL A O 1
ATOM 1546 N N . ILE A 1 195 ? 6.246 -13.213 2.177 1.00 84.56 195 ILE A N 1
ATOM 1547 C CA . ILE A 1 195 ? 6.876 -13.599 0.905 1.00 84.56 195 ILE A CA 1
ATOM 1548 C C . ILE A 1 195 ? 7.350 -12.357 0.137 1.00 84.56 195 ILE A C 1
ATOM 1550 O O . ILE A 1 195 ? 8.446 -12.354 -0.411 1.00 84.56 195 ILE A O 1
ATOM 1554 N N . THR A 1 196 ? 6.555 -11.283 0.117 1.00 80.88 196 THR A N 1
ATOM 1555 C CA . THR A 1 196 ? 6.895 -10.055 -0.624 1.00 80.88 196 THR A CA 1
ATOM 1556 C C . THR A 1 196 ? 8.036 -9.269 0.020 1.00 80.88 196 THR A C 1
ATOM 1558 O O . THR A 1 196 ? 8.780 -8.590 -0.683 1.00 80.88 196 THR A O 1
ATOM 1561 N N . ASN A 1 197 ? 8.184 -9.351 1.344 1.00 78.12 197 ASN A N 1
ATOM 1562 C CA . ASN A 1 197 ? 9.171 -8.570 2.090 1.00 78.12 197 ASN A CA 1
ATOM 1563 C C . ASN A 1 197 ? 10.340 -9.403 2.630 1.00 78.12 197 ASN A C 1
ATOM 1565 O O . ASN A 1 197 ? 11.157 -8.866 3.373 1.00 78.12 197 ASN A O 1
ATOM 1569 N N . ASN A 1 198 ? 10.458 -10.681 2.259 1.00 69.06 198 ASN A N 1
ATOM 1570 C CA . ASN A 1 198 ? 11.521 -11.557 2.759 1.00 69.06 198 ASN A CA 1
ATOM 1571 C C . ASN A 1 198 ? 12.929 -10.991 2.463 1.00 69.06 198 ASN A C 1
ATOM 1573 O O . ASN A 1 198 ? 13.838 -11.113 3.275 1.00 69.06 198 ASN A O 1
ATOM 1577 N N . ASN A 1 199 ? 13.075 -10.244 1.365 1.00 57.62 199 ASN A N 1
ATOM 1578 C CA . ASN A 1 199 ? 14.339 -9.608 0.973 1.00 57.62 199 ASN A CA 1
ATOM 1579 C C . ASN A 1 199 ? 14.715 -8.398 1.846 1.00 57.62 199 ASN A C 1
ATOM 1581 O O . ASN A 1 199 ? 15.884 -8.036 1.929 1.00 57.62 199 ASN A O 1
ATOM 1585 N N . ALA A 1 200 ? 13.752 -7.766 2.531 1.00 51.56 200 ALA A N 1
ATOM 1586 C CA . ALA A 1 200 ? 14.046 -6.649 3.432 1.00 51.56 200 ALA A CA 1
ATOM 1587 C C . ALA A 1 200 ? 14.830 -7.101 4.679 1.00 51.56 200 ALA A C 1
ATOM 1589 O O . ALA A 1 200 ? 15.493 -6.284 5.314 1.00 51.56 200 ALA A O 1
ATOM 1590 N N . TYR A 1 201 ? 14.774 -8.396 5.011 1.00 43.03 201 TYR A N 1
ATOM 1591 C CA . TYR A 1 201 ? 15.472 -8.995 6.150 1.00 43.03 201 TYR A CA 1
ATOM 1592 C C . TYR A 1 201 ? 16.885 -9.493 5.817 1.00 43.03 201 TYR A C 1
ATOM 1594 O O . TYR A 1 201 ? 17.612 -9.854 6.733 1.00 43.03 201 TYR A O 1
ATOM 1602 N N . ALA A 1 202 ? 17.294 -9.488 4.544 1.00 42.41 202 ALA A N 1
ATOM 1603 C CA . ALA A 1 202 ? 18.665 -9.819 4.138 1.00 42.41 202 ALA A CA 1
ATOM 1604 C C . ALA A 1 202 ? 19.631 -8.615 4.226 1.00 42.41 202 ALA A C 1
ATOM 1606 O O . ALA A 1 202 ? 20.831 -8.768 4.012 1.00 42.41 202 ALA A O 1
ATOM 1607 N N . LEU A 1 203 ? 19.112 -7.416 4.527 1.00 39.03 203 LEU A N 1
ATOM 1608 C CA . LEU A 1 203 ? 19.851 -6.144 4.572 1.00 39.03 203 LEU A CA 1
ATOM 1609 C C . LEU A 1 203 ? 20.014 -5.569 5.998 1.00 39.03 203 LEU A C 1
ATOM 1611 O O . LEU A 1 203 ? 20.413 -4.410 6.141 1.00 39.03 203 LEU A O 1
ATOM 1615 N N . ILE A 1 204 ? 19.700 -6.353 7.038 1.00 39.28 204 ILE A N 1
ATOM 1616 C CA . ILE A 1 204 ? 19.981 -6.057 8.458 1.00 39.28 204 ILE A CA 1
ATOM 1617 C C . ILE A 1 204 ? 20.963 -7.107 8.971 1.00 39.28 204 ILE A C 1
ATOM 1619 O O . ILE A 1 204 ? 21.935 -6.706 9.646 1.00 39.28 204 ILE A O 1
#

pLDDT: mean 83.28, std 15.35, range [34.03, 97.44]

Sequence (204 aa):
MRRGSVFRTIGGLRAPKEALDIAILSLLVLVLCRNVLFREGIFLTGTDAPAILVLSSLPIRHGWEWLLSNWWPYYSLGHLSEWASPLSYLLTFLSWMVGAQLVYRLYVLAIPLVAALGMYLFSSRLVGSRAAGYASALVYLFNPRFLINLFVGHHYLLNLYAVCPLLFLLWDRVARSDDLRVCLAAGVLTSVFVITNNNAYALI

Mean predicted aligned error: 7.76 Å

Secondary structure (DSSP, 8-state):
----------S---HHHHHHHHHHHHHHHHHHHHHHHHSTT---SSSHHHHHHHHHHHHHHH-GGGGT--EETTSTT-EE-TT--HHHHHHHHHHHHH-HHHHHHHHHHHHHHHHHHHHHHHHHHHHS-HHHHHHHHHHHHT-HHHHHHHHTT-HHHHHHHHHHHHHHHHHHHHHH---HHHHHHHHHHHHHHHHHHGGGGGG-